Protein AF-G8JQJ2-F1 (afdb_monomer_lite)

Sequence (196 aa):
MNRAIDYLPYIDSVSDQYIQQVEQNIAEELEKTTVDGPHPNLNQLFPVANECKWQAEYNLYRETVAMNTDKDKRAAEDELLTKIKRQCVGIDMSRYDATSTDSKVLASMVSYLRHEDIVVSKLLPKTVQNQWLINKDYIENARATIEDLIHTQQQETDKLNRYRQQVQEWEALTFRYLKSQWQDKLNKNIEKSLQN

Radius of gyration: 35.73 Å; chains: 1; bounding box: 65×44×109 Å

Structure (mmCIF, N/CA/C/O backbone):
data_AF-G8JQJ2-F1
#
_entry.id   AF-G8JQJ2-F1
#
loop_
_atom_site.group_PDB
_atom_site.id
_atom_site.type_symbol
_atom_site.label_atom_id
_atom_site.label_alt_id
_atom_site.label_comp_id
_atom_site.label_asym_id
_atom_site.label_entity_id
_atom_site.label_seq_id
_atom_site.pdbx_PDB_ins_code
_atom_site.Cartn_x
_atom_site.Cartn_y
_atom_site.Cartn_z
_atom_site.occupancy
_atom_site.B_iso_or_equiv
_atom_site.auth_seq_id
_atom_site.auth_comp_id
_atom_site.auth_asym_id
_atom_site.auth_atom_id
_atom_site.pdbx_PDB_model_num
ATOM 1 N N . MET A 1 1 ? -1.473 14.877 31.037 1.00 35.34 1 MET A N 1
ATOM 2 C CA . MET A 1 1 ? -2.402 13.731 30.955 1.00 35.34 1 MET A CA 1
ATOM 3 C C . MET A 1 1 ? -3.060 13.791 29.590 1.00 35.34 1 MET A C 1
ATOM 5 O O . MET A 1 1 ? -3.917 14.644 29.394 1.00 35.34 1 MET A O 1
ATOM 9 N N . ASN A 1 2 ? -2.602 12.982 28.632 1.00 36.25 2 ASN A N 1
ATOM 10 C CA . ASN A 1 2 ? -3.277 12.858 27.340 1.00 36.25 2 ASN A CA 1
ATOM 11 C C . ASN A 1 2 ? -4.657 12.255 27.611 1.00 36.25 2 ASN A C 1
ATOM 13 O O . ASN A 1 2 ? -4.747 11.090 27.988 1.00 36.25 2 ASN A O 1
ATOM 17 N N . ARG A 1 3 ? -5.715 13.064 27.503 1.00 42.91 3 ARG A N 1
ATOM 18 C CA . ARG A 1 3 ? -7.084 12.550 27.436 1.00 42.91 3 ARG A CA 1
ATOM 19 C C . ARG A 1 3 ? -7.177 11.799 26.114 1.00 42.91 3 ARG A C 1
ATOM 21 O O . ARG A 1 3 ? -7.270 12.435 25.069 1.00 42.91 3 ARG A O 1
ATOM 28 N N . ALA A 1 4 ? -7.061 10.476 26.156 1.00 49.56 4 ALA A N 1
ATOM 29 C CA . ALA A 1 4 ? -7.480 9.656 25.034 1.00 49.56 4 ALA A CA 1
ATOM 30 C C . ALA A 1 4 ? -8.952 10.000 24.772 1.00 49.56 4 ALA A C 1
ATOM 32 O O . ALA A 1 4 ? -9.778 9.939 25.683 1.00 49.56 4 ALA A O 1
ATOM 33 N N . ILE A 1 5 ? -9.240 10.500 23.572 1.00 52.84 5 ILE A N 1
ATOM 34 C CA . ILE A 1 5 ? -10.608 10.653 23.088 1.00 52.84 5 ILE A CA 1
ATOM 35 C C . ILE A 1 5 ? -11.086 9.222 22.880 1.00 52.84 5 ILE A C 1
ATOM 37 O O . ILE A 1 5 ? -10.621 8.559 21.955 1.00 52.84 5 ILE A O 1
ATOM 41 N N . ASP A 1 6 ? -11.891 8.724 23.812 1.00 67.38 6 ASP A N 1
ATOM 42 C CA . ASP A 1 6 ? -12.174 7.299 23.908 1.00 67.38 6 ASP A CA 1
ATOM 43 C C . ASP A 1 6 ? -13.512 6.987 23.233 1.00 67.38 6 ASP A C 1
ATOM 45 O O . ASP A 1 6 ? -14.579 7.359 23.721 1.00 67.38 6 ASP A O 1
ATOM 49 N N . TYR A 1 7 ? -13.425 6.364 22.062 1.00 76.62 7 TYR A N 1
ATOM 50 C CA . TYR A 1 7 ? -14.524 5.696 21.376 1.00 76.62 7 TYR A CA 1
ATOM 51 C C . TYR A 1 7 ? -14.055 4.267 21.116 1.00 76.62 7 TYR A C 1
ATOM 53 O O . TYR A 1 7 ? -12.985 4.074 20.528 1.00 76.62 7 TYR A O 1
ATOM 61 N N . LEU A 1 8 ? -14.824 3.276 21.574 1.00 81.50 8 LEU A N 1
ATOM 62 C CA . LEU A 1 8 ? -14.439 1.866 21.556 1.00 81.50 8 LEU A CA 1
ATOM 63 C C . LEU A 1 8 ? -15.215 1.142 20.439 1.00 81.50 8 LEU A C 1
ATOM 65 O O . LEU A 1 8 ? -16.233 0.509 20.717 1.00 81.50 8 LEU A O 1
ATOM 69 N N . PRO A 1 9 ? -14.774 1.198 19.166 1.00 83.44 9 PRO A N 1
ATOM 70 C CA . PRO A 1 9 ? -15.546 0.717 18.015 1.00 83.44 9 PRO A CA 1
ATOM 71 C C . PRO A 1 9 ? -15.961 -0.759 18.066 1.00 83.44 9 PRO A C 1
ATOM 73 O O . PRO A 1 9 ? -16.942 -1.125 17.427 1.00 83.44 9 PRO A O 1
ATOM 76 N N . TYR A 1 10 ? -15.242 -1.621 18.794 1.00 83.00 10 TYR A N 1
ATOM 77 C CA . TYR A 1 10 ? -15.610 -3.038 18.916 1.00 83.00 10 TYR A CA 1
ATOM 78 C C . TYR A 1 10 ? -16.697 -3.293 19.976 1.00 83.00 10 TYR A C 1
ATOM 80 O O . TYR A 1 10 ? -17.241 -4.394 20.036 1.00 83.00 10 TYR A O 1
ATOM 88 N N . ILE A 1 11 ? -17.016 -2.302 20.813 1.00 81.88 11 ILE A N 1
ATOM 89 C CA . ILE A 1 11 ? -17.959 -2.421 21.938 1.00 81.88 11 ILE A CA 1
ATOM 90 C C . ILE A 1 11 ? -19.151 -1.496 21.744 1.00 81.88 11 ILE A C 1
ATOM 92 O O . ILE A 1 11 ? -20.295 -1.891 21.982 1.00 81.88 11 ILE A O 1
ATOM 96 N N . ASP A 1 12 ? -18.875 -0.262 21.337 1.00 81.88 12 ASP A N 1
ATOM 97 C CA . ASP A 1 12 ? -19.863 0.787 21.179 1.00 81.88 12 ASP A CA 1
ATOM 98 C C . ASP A 1 12 ? -20.639 0.551 19.882 1.00 81.88 12 ASP A C 1
ATOM 100 O O . ASP A 1 12 ? -20.270 1.013 18.802 1.00 81.88 12 ASP A O 1
ATOM 104 N N . SER A 1 13 ? -21.749 -0.180 19.985 1.00 78.38 13 SER A N 1
ATOM 105 C CA . SER A 1 13 ? -22.725 -0.269 18.903 1.00 78.38 13 SER A CA 1
ATOM 106 C C . SER A 1 13 ? -23.490 1.052 18.811 1.00 78.38 13 SER A C 1
ATOM 108 O O . SER A 1 13 ? -24.302 1.365 19.688 1.00 78.38 13 SER A O 1
ATOM 110 N N . VAL A 1 14 ? -23.237 1.828 17.761 1.00 77.81 14 VAL A N 1
ATOM 111 C CA . VAL A 1 14 ? -23.907 3.112 17.520 1.00 77.81 14 VAL A CA 1
ATOM 112 C C . VAL A 1 14 ? -25.050 2.905 16.525 1.00 77.81 14 VAL A C 1
ATOM 114 O O . VAL A 1 14 ? -24.886 2.222 15.521 1.00 77.81 14 VAL A O 1
ATOM 117 N N . SER A 1 15 ? -26.220 3.477 16.814 1.00 82.94 15 SER A N 1
ATOM 118 C CA . SER A 1 15 ? -27.332 3.555 15.855 1.00 82.94 15 SER A CA 1
ATOM 119 C C . SER A 1 15 ? -27.067 4.661 14.835 1.00 82.94 15 SER A C 1
ATOM 121 O O . SER A 1 15 ? -26.610 5.741 15.217 1.00 82.94 15 SER A O 1
ATOM 123 N N . ASP A 1 16 ? -27.438 4.442 13.572 1.00 82.38 16 ASP A N 1
ATOM 124 C CA . ASP A 1 16 ? -27.293 5.417 12.478 1.00 82.38 16 ASP A CA 1
ATOM 125 C C . ASP A 1 16 ? -27.903 6.790 12.810 1.00 82.38 16 ASP A C 1
ATOM 127 O O . ASP A 1 16 ? -27.415 7.826 12.364 1.00 82.38 16 ASP A O 1
ATOM 131 N N . GLN A 1 17 ? -28.934 6.823 13.659 1.00 86.19 17 GLN A N 1
ATOM 132 C CA . GLN A 1 17 ? -29.557 8.066 14.124 1.00 86.19 17 GLN A CA 1
ATOM 133 C C . GLN A 1 17 ? -28.592 8.954 14.922 1.00 86.19 17 GLN A C 1
ATOM 135 O O . GLN A 1 17 ? -28.611 10.174 14.772 1.00 86.19 17 GLN A O 1
ATOM 140 N N . TYR A 1 18 ? -27.739 8.360 15.761 1.00 85.56 18 TYR A N 1
ATOM 141 C CA . TYR A 1 18 ? -26.742 9.115 16.519 1.00 85.56 18 TYR A CA 1
ATOM 142 C C . TYR A 1 18 ? -25.608 9.601 15.620 1.00 85.56 18 TYR A C 1
ATOM 144 O O . TYR A 1 18 ? -25.103 10.698 15.839 1.00 85.56 18 TYR A O 1
ATOM 152 N N . ILE A 1 19 ? -25.248 8.831 14.588 1.00 87.06 19 ILE A N 1
ATOM 153 C CA . ILE A 1 19 ? -24.255 9.249 13.591 1.00 87.06 19 ILE A CA 1
ATOM 154 C C . ILE A 1 19 ? -24.743 10.518 12.887 1.00 87.06 19 ILE A C 1
ATOM 156 O O . ILE A 1 19 ? -24.035 11.520 12.887 1.00 87.06 19 ILE A O 1
ATOM 160 N N . GLN A 1 20 ? -25.988 10.520 12.404 1.00 89.81 20 GLN A N 1
ATOM 161 C CA . GLN A 1 20 ? -26.585 11.684 11.739 1.00 89.81 20 GLN A CA 1
ATOM 162 C C . GLN A 1 20 ? -26.644 12.922 12.647 1.00 89.81 20 GLN A C 1
ATOM 164 O O . GLN A 1 20 ? -26.344 14.029 12.207 1.00 89.81 20 GLN A O 1
ATOM 169 N N . GLN A 1 21 ? -26.988 12.750 13.928 1.00 91.06 21 GLN A N 1
ATOM 170 C CA . GLN A 1 21 ? -26.993 13.857 14.893 1.00 91.06 21 GLN A CA 1
ATOM 171 C C . GLN A 1 21 ? -25.587 14.411 15.151 1.00 91.06 21 GLN A C 1
ATOM 173 O O . GLN A 1 21 ? -25.410 15.624 15.255 1.00 91.06 21 GLN A O 1
ATOM 178 N N . VAL A 1 22 ? -24.581 13.540 15.257 1.00 90.06 22 VAL A N 1
ATOM 179 C CA . VAL A 1 22 ? -23.184 13.959 15.425 1.00 90.06 22 VAL A CA 1
ATOM 180 C C . VAL A 1 22 ? -22.693 14.697 14.181 1.00 90.06 22 VAL A C 1
ATOM 182 O O . VAL A 1 22 ? -22.090 15.756 14.321 1.00 90.06 22 VAL A O 1
ATOM 185 N N . GLU A 1 23 ? -22.987 14.196 12.982 1.00 91.81 23 GLU A N 1
ATOM 186 C CA . GLU A 1 23 ? -22.642 14.861 11.720 1.00 91.81 23 GLU A CA 1
ATOM 187 C C . GLU A 1 23 ? -23.284 16.246 11.607 1.00 91.81 23 GLU A C 1
ATOM 189 O O . GLU A 1 23 ? -22.608 17.203 11.229 1.00 91.81 23 GLU A O 1
ATOM 194 N N . GLN A 1 24 ? -24.554 16.380 11.997 1.00 92.75 24 GLN A N 1
ATOM 195 C CA . GLN A 1 24 ? -25.238 17.670 12.017 1.00 92.75 24 GLN A CA 1
ATOM 196 C C . GLN A 1 24 ? -24.570 18.650 12.993 1.00 92.75 24 GLN A C 1
ATOM 198 O O . GLN A 1 24 ? -24.280 19.784 12.620 1.00 92.75 24 GLN A O 1
ATOM 203 N N . ASN A 1 25 ? -24.240 18.202 14.207 1.00 92.31 25 ASN A N 1
ATOM 204 C CA . ASN A 1 25 ? -23.526 19.032 15.180 1.00 92.31 25 ASN A CA 1
ATOM 205 C C . ASN A 1 25 ? -22.129 19.440 14.675 1.00 92.31 25 ASN A C 1
ATOM 207 O O . ASN A 1 25 ? -21.700 20.570 14.898 1.00 92.31 25 ASN A O 1
ATOM 211 N N . ILE A 1 26 ? -21.416 18.542 13.982 1.00 90.88 26 ILE A N 1
ATOM 212 C CA . ILE A 1 26 ? -20.120 18.853 13.360 1.00 90.88 26 ILE A CA 1
ATOM 213 C C . ILE A 1 26 ? -20.294 19.925 12.282 1.00 90.88 26 ILE A C 1
ATOM 215 O O . ILE A 1 26 ? -19.504 20.864 12.242 1.00 90.88 26 ILE A O 1
ATOM 219 N N . ALA A 1 27 ? -21.315 19.812 11.430 1.00 89.00 27 ALA A N 1
ATOM 220 C CA . ALA A 1 27 ? -21.592 20.798 10.388 1.00 89.00 27 ALA A CA 1
ATOM 221 C C . ALA A 1 27 ? -21.891 22.185 10.980 1.00 89.00 27 ALA A C 1
ATOM 223 O O . ALA A 1 27 ? -21.297 23.172 10.554 1.00 89.00 27 ALA A O 1
ATOM 224 N N . GLU A 1 28 ? -22.729 22.251 12.017 1.00 92.38 28 GLU A N 1
ATOM 225 C CA . GLU A 1 28 ? -23.050 23.503 12.712 1.00 92.38 28 GLU A CA 1
ATOM 226 C C . GLU A 1 28 ? -21.818 24.147 13.371 1.00 92.38 28 GLU A C 1
ATOM 228 O O . GLU A 1 28 ? -21.680 25.370 13.375 1.00 92.38 28 GLU A O 1
ATOM 233 N N . GLU A 1 29 ? -20.903 23.352 13.932 1.00 89.06 29 GLU A N 1
ATOM 234 C CA . GLU A 1 29 ? -19.651 23.867 14.499 1.00 89.06 29 GLU A CA 1
ATOM 235 C C . GLU A 1 29 ? -18.654 24.294 13.415 1.00 89.06 29 GLU A C 1
ATOM 237 O O . GLU A 1 29 ? -17.988 25.321 13.561 1.00 89.06 29 GLU A O 1
ATOM 242 N N . LEU A 1 30 ? -18.574 23.571 12.297 1.00 85.00 30 LEU A N 1
ATOM 243 C CA . LEU A 1 30 ? -17.744 23.962 11.156 1.00 85.00 30 LEU A CA 1
ATOM 244 C C . LEU A 1 30 ? -18.205 25.292 10.551 1.00 85.00 30 LEU A C 1
ATOM 246 O O . LEU A 1 30 ? -17.360 26.118 10.223 1.00 85.00 30 LEU A O 1
ATOM 250 N N . GLU A 1 31 ? -19.512 25.549 10.472 1.00 84.50 31 GLU A N 1
ATOM 251 C CA . GLU A 1 31 ? -20.045 26.839 10.007 1.00 84.50 31 GLU A CA 1
ATOM 252 C C . GLU A 1 31 ? -19.666 28.009 10.927 1.00 84.50 31 GLU A C 1
ATOM 254 O O . GLU A 1 31 ? -19.436 29.126 10.460 1.00 84.50 31 GLU A O 1
ATOM 259 N N . LYS A 1 32 ? -19.558 27.763 12.237 1.00 84.12 32 LYS A N 1
ATOM 260 C CA . LYS A 1 32 ? -19.110 28.765 13.220 1.00 84.12 32 LYS A CA 1
ATOM 261 C C . LYS A 1 32 ? -17.598 28.968 13.198 1.00 84.12 32 LYS A C 1
ATOM 263 O O . LYS A 1 32 ? -17.112 30.011 13.638 1.00 84.12 32 LYS A O 1
ATOM 268 N N . THR A 1 33 ? -16.849 27.979 12.717 1.00 77.50 33 THR A N 1
ATOM 269 C CA . THR A 1 33 ? -15.390 28.002 12.737 1.00 77.50 33 THR A CA 1
ATOM 270 C C . THR A 1 33 ? -14.852 28.503 11.400 1.00 77.50 33 THR A C 1
ATOM 272 O O . THR A 1 33 ? -14.733 27.760 10.433 1.00 77.50 33 THR A O 1
ATOM 275 N N . THR A 1 34 ? -14.433 29.765 11.340 1.00 67.44 34 THR A N 1
ATOM 276 C CA . THR A 1 34 ? -13.657 30.281 10.203 1.00 67.44 34 THR A CA 1
ATOM 277 C C . THR A 1 34 ? -12.209 29.797 10.300 1.00 67.44 34 THR A C 1
ATOM 279 O O . THR A 1 34 ? -11.335 30.524 10.775 1.00 67.44 34 THR A O 1
ATOM 282 N N . VAL A 1 35 ? -11.947 28.547 9.910 1.00 66.44 35 VAL A N 1
ATOM 283 C CA . VAL A 1 35 ? -10.571 28.067 9.713 1.00 66.44 35 VAL A CA 1
ATOM 284 C C . VAL A 1 35 ? -10.118 28.500 8.325 1.00 66.44 35 VAL A C 1
ATOM 286 O O . VAL A 1 35 ? -10.580 27.973 7.314 1.00 66.44 35 VAL A O 1
ATOM 289 N N . ASP A 1 36 ? -9.223 29.481 8.285 1.00 62.88 36 ASP A N 1
ATOM 290 C CA . ASP A 1 36 ? -8.667 30.001 7.041 1.00 62.88 36 ASP A CA 1
ATOM 291 C C . ASP A 1 36 ? -7.484 29.121 6.602 1.00 62.88 36 ASP A C 1
ATOM 293 O O . ASP A 1 36 ? -6.344 29.287 7.040 1.00 62.88 36 ASP A O 1
ATOM 297 N N . GLY A 1 37 ? -7.783 28.116 5.777 1.00 65.81 37 GLY A N 1
ATOM 298 C CA . GLY A 1 37 ? -6.793 27.266 5.115 1.00 65.81 37 GLY A CA 1
ATOM 299 C C . GLY A 1 37 ? -6.547 25.884 5.745 1.00 65.81 37 GLY A C 1
ATOM 300 O O . GLY A 1 37 ? -7.049 25.556 6.822 1.00 65.81 37 GLY A O 1
ATOM 301 N N . PRO A 1 38 ? -5.793 25.017 5.041 1.00 67.25 38 PRO A N 1
ATOM 302 C CA . PRO A 1 38 ? -5.512 23.657 5.485 1.00 67.25 38 PRO A CA 1
ATOM 303 C C . PRO A 1 38 ? -4.642 23.630 6.749 1.00 67.25 38 PRO A C 1
ATOM 305 O O . PRO A 1 38 ? -3.815 24.510 6.989 1.00 67.25 38 PRO A O 1
ATOM 308 N N . HIS A 1 39 ? -4.804 22.568 7.543 1.00 67.62 39 HIS A N 1
ATOM 309 C CA . HIS A 1 39 ? -4.082 22.366 8.799 1.00 67.62 39 HIS A CA 1
ATOM 310 C C . HIS A 1 39 ? -2.552 22.496 8.607 1.00 67.62 39 HIS A C 1
ATOM 312 O O . HIS A 1 39 ? -2.005 21.888 7.684 1.00 67.62 39 HIS A O 1
ATOM 318 N N . PRO A 1 40 ? -1.816 23.194 9.494 1.00 72.19 40 PRO A N 1
ATOM 319 C CA . PRO A 1 40 ? -0.393 23.509 9.302 1.00 72.19 40 PRO A CA 1
ATOM 320 C C . PRO A 1 40 ? 0.512 22.281 9.106 1.00 72.19 40 PRO A C 1
ATOM 322 O O . PRO A 1 40 ? 1.494 22.352 8.371 1.00 72.19 40 PRO A O 1
ATOM 325 N N . ASN A 1 41 ? 0.166 21.126 9.684 1.00 70.75 41 ASN A N 1
ATOM 326 C CA . ASN A 1 41 ? 0.913 19.878 9.463 1.00 70.75 41 ASN A CA 1
ATOM 327 C C . ASN A 1 41 ? 0.809 19.343 8.022 1.00 70.75 41 ASN A C 1
ATOM 329 O O . ASN A 1 41 ? 1.724 18.665 7.565 1.00 70.75 41 ASN A O 1
ATOM 333 N N . LEU A 1 42 ? -0.259 19.660 7.280 1.00 67.06 42 LEU A N 1
ATOM 334 C CA . LEU A 1 42 ? -0.351 19.311 5.858 1.00 67.06 42 LEU A CA 1
ATOM 335 C C . LEU A 1 42 ? 0.649 20.125 5.032 1.00 67.06 42 LEU A C 1
ATOM 337 O O . LEU A 1 42 ? 1.285 19.572 4.140 1.00 67.06 42 LEU A O 1
ATOM 341 N N . ASN A 1 43 ? 0.881 21.388 5.399 1.00 64.25 43 ASN A N 1
ATOM 342 C CA . ASN A 1 43 ? 1.913 22.220 4.774 1.00 64.25 43 ASN A CA 1
ATOM 343 C C . ASN A 1 43 ? 3.334 21.701 5.068 1.00 64.25 43 ASN A C 1
ATOM 345 O O . ASN A 1 43 ? 4.244 21.931 4.280 1.00 64.25 43 ASN A O 1
ATOM 349 N N . GLN A 1 44 ? 3.532 20.979 6.178 1.00 69.31 44 GLN A N 1
ATOM 350 C CA . GLN A 1 44 ? 4.815 20.347 6.521 1.00 69.31 44 GLN A CA 1
ATOM 351 C C . GLN A 1 44 ? 5.035 18.997 5.831 1.00 69.31 44 GLN A C 1
ATOM 353 O O . GLN A 1 44 ? 6.173 18.655 5.521 1.00 69.31 44 GLN A O 1
ATOM 358 N N . LEU A 1 45 ? 3.968 18.224 5.602 1.00 69.19 45 LEU A N 1
ATOM 359 C CA . LEU A 1 45 ? 4.031 16.945 4.885 1.00 69.19 45 LEU A CA 1
ATOM 360 C C . LEU A 1 45 ? 4.109 17.141 3.366 1.00 69.19 45 LEU A C 1
ATOM 362 O O . LEU A 1 45 ? 4.749 16.353 2.674 1.00 69.19 45 LEU A O 1
ATOM 366 N N . PHE A 1 46 ? 3.505 18.218 2.861 1.00 63.75 46 PHE A N 1
ATOM 367 C CA . PHE A 1 46 ? 3.512 18.592 1.449 1.00 63.75 46 PHE A CA 1
ATOM 368 C C . PHE A 1 46 ? 4.049 20.017 1.240 1.00 63.75 46 PHE A C 1
ATOM 370 O O . PHE A 1 46 ? 3.356 20.853 0.659 1.00 63.75 46 PHE A O 1
ATOM 377 N N . PRO A 1 47 ? 5.300 20.318 1.641 1.00 60.06 47 PRO A N 1
ATOM 378 C CA . PRO A 1 47 ? 5.876 21.652 1.458 1.00 60.06 47 PRO A CA 1
ATOM 379 C C . PRO A 1 47 ? 5.991 22.033 -0.029 1.00 60.06 47 PRO A C 1
ATOM 381 O O . PRO A 1 47 ? 6.041 23.208 -0.371 1.00 60.06 47 PRO A O 1
ATOM 384 N N . VAL A 1 48 ? 5.972 21.035 -0.922 1.00 54.78 48 VAL A N 1
ATOM 385 C CA . VAL A 1 48 ? 6.144 21.166 -2.378 1.00 54.78 48 VAL A CA 1
ATOM 386 C C . VAL A 1 48 ? 4.819 21.372 -3.128 1.00 54.78 48 VAL A C 1
ATOM 388 O O . VAL A 1 48 ? 4.845 21.683 -4.313 1.00 54.78 48 VAL A O 1
ATOM 391 N N . ALA A 1 49 ? 3.648 21.259 -2.484 1.00 53.38 49 ALA A N 1
ATOM 392 C CA . ALA A 1 49 ? 2.375 21.505 -3.182 1.00 53.38 49 ALA A CA 1
ATOM 393 C C . ALA A 1 49 ? 2.244 22.955 -3.696 1.00 53.38 49 ALA A C 1
ATOM 395 O O . ALA A 1 49 ? 1.481 23.212 -4.624 1.00 53.38 49 ALA A O 1
ATOM 396 N N . ASN A 1 50 ? 3.027 23.883 -3.133 1.00 53.50 50 ASN A N 1
ATOM 397 C CA . ASN A 1 50 ? 3.063 25.284 -3.551 1.00 53.50 50 ASN A CA 1
ATOM 398 C C . ASN A 1 50 ? 4.182 25.607 -4.558 1.00 53.50 50 ASN A C 1
ATOM 400 O O . ASN A 1 50 ? 4.143 26.675 -5.163 1.00 53.50 50 ASN A O 1
ATOM 404 N N . GLU A 1 51 ? 5.143 24.702 -4.760 1.00 61.06 51 GLU A N 1
ATOM 405 C CA . GLU A 1 51 ? 6.265 24.875 -5.690 1.00 61.06 51 GLU A CA 1
ATOM 406 C C . GLU A 1 51 ? 6.510 23.569 -6.456 1.00 61.06 51 GLU A C 1
ATOM 408 O O . GLU A 1 51 ? 7.531 22.890 -6.313 1.00 61.06 51 GLU A O 1
ATOM 413 N N . CYS A 1 52 ? 5.557 23.180 -7.301 1.00 60.88 52 CYS A N 1
ATOM 414 C CA . CYS A 1 52 ? 5.845 22.198 -8.332 1.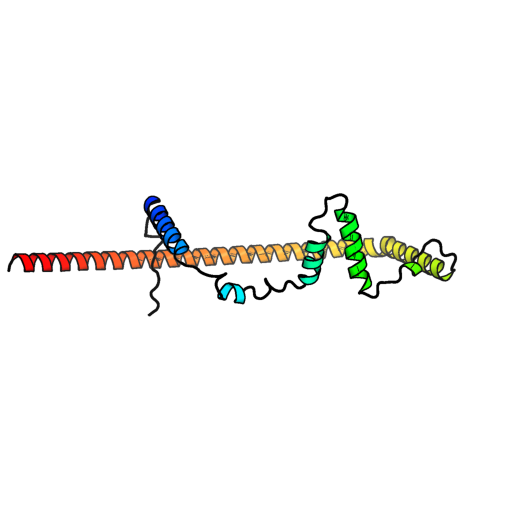00 60.88 52 CYS A CA 1
ATOM 415 C C . CYS A 1 52 ? 7.062 22.690 -9.135 1.00 60.88 52 CYS A C 1
ATOM 417 O O . CYS A 1 52 ? 7.085 23.818 -9.620 1.00 60.88 52 CYS A O 1
ATOM 419 N N . LYS A 1 53 ? 8.059 21.820 -9.345 1.00 64.19 53 LYS A N 1
ATOM 420 C CA . LYS A 1 53 ? 9.248 22.100 -10.179 1.00 64.19 53 LYS A CA 1
ATOM 421 C C . LYS A 1 53 ? 8.905 22.688 -11.560 1.00 64.19 53 LYS A C 1
ATOM 423 O O . LYS A 1 53 ? 9.735 23.359 -12.152 1.00 64.19 53 LYS A O 1
ATOM 428 N N . TRP A 1 54 ? 7.691 22.421 -12.041 1.00 65.62 54 TRP A N 1
ATOM 429 C CA . TRP A 1 54 ? 7.154 22.851 -13.331 1.00 65.62 54 TRP A CA 1
ATOM 430 C C . TRP A 1 54 ? 6.056 23.915 -13.218 1.00 65.62 54 TRP A C 1
ATOM 432 O O . TRP A 1 54 ? 5.259 24.080 -14.136 1.00 65.62 54 TRP A O 1
ATOM 442 N N . GLN A 1 55 ? 5.913 24.575 -12.067 1.00 72.56 55 GLN A N 1
ATOM 443 C CA . GLN A 1 55 ? 4.785 25.471 -11.811 1.00 72.56 55 GLN A CA 1
ATOM 444 C C . GLN A 1 55 ? 4.839 26.718 -12.693 1.00 72.56 55 GLN A C 1
ATOM 446 O O . GLN A 1 55 ? 3.799 27.183 -13.148 1.00 72.56 55 GLN A O 1
ATOM 451 N N . ALA A 1 56 ? 6.037 27.214 -13.007 1.00 73.12 56 ALA A N 1
ATOM 452 C CA . ALA A 1 56 ? 6.218 28.324 -13.936 1.00 73.12 56 ALA A CA 1
ATOM 453 C C . ALA A 1 56 ? 5.789 27.942 -15.365 1.00 73.12 56 ALA A C 1
ATOM 455 O O . ALA A 1 56 ? 5.034 28.671 -16.007 1.00 73.12 56 ALA A O 1
ATOM 456 N N . GLU A 1 57 ? 6.206 26.769 -15.842 1.00 76.00 57 GLU A N 1
ATOM 457 C CA . GLU A 1 57 ? 5.866 26.239 -17.163 1.00 76.00 57 GLU A CA 1
ATOM 458 C C . GLU A 1 57 ? 4.380 25.873 -17.261 1.00 76.00 57 GLU A C 1
ATOM 460 O O . GLU A 1 57 ? 3.738 26.127 -18.281 1.00 76.00 57 GLU A O 1
ATOM 465 N N . TYR A 1 58 ? 3.811 25.326 -16.185 1.00 75.50 58 TYR A N 1
ATOM 466 C CA . TYR A 1 58 ? 2.390 25.014 -16.086 1.00 75.50 58 TYR A CA 1
ATOM 467 C C . TYR A 1 58 ? 1.526 26.276 -16.063 1.00 75.50 58 TYR A C 1
ATOM 469 O O . TYR A 1 58 ? 0.497 26.316 -16.733 1.00 75.50 58 TYR A O 1
ATOM 477 N N . ASN A 1 59 ? 1.942 27.325 -15.349 1.00 78.75 59 ASN A N 1
ATOM 478 C CA . ASN A 1 59 ? 1.237 28.607 -15.351 1.00 78.75 59 ASN A CA 1
ATOM 479 C C . ASN A 1 59 ? 1.257 29.239 -16.747 1.00 78.75 59 ASN A C 1
ATOM 481 O O . ASN A 1 59 ? 0.210 29.653 -17.240 1.00 78.75 59 ASN A O 1
ATOM 485 N N . LEU A 1 60 ? 2.404 29.201 -17.433 1.00 77.62 60 LEU A N 1
ATOM 486 C CA . LEU A 1 60 ? 2.517 29.677 -18.811 1.00 77.62 60 LEU A CA 1
ATOM 487 C C . LEU A 1 60 ? 1.597 28.892 -19.760 1.00 77.62 60 LEU A C 1
ATOM 489 O O . LEU A 1 60 ? 0.891 29.491 -20.570 1.00 77.62 60 LEU A O 1
ATOM 493 N N . TYR A 1 61 ? 1.553 27.561 -19.639 1.00 79.25 61 TYR A N 1
ATOM 494 C CA . TYR A 1 61 ? 0.624 26.711 -20.392 1.00 79.25 61 TYR A CA 1
ATOM 495 C C . TYR A 1 61 ? -0.840 27.050 -20.084 1.00 79.25 61 TYR A C 1
ATOM 497 O O . TYR A 1 61 ? -1.664 27.196 -20.988 1.00 79.25 61 TYR A O 1
ATOM 505 N N . ARG A 1 62 ? -1.175 27.214 -18.802 1.00 78.31 62 ARG A N 1
ATOM 506 C CA . ARG A 1 62 ? -2.530 27.534 -18.350 1.00 78.31 62 ARG A CA 1
ATOM 507 C C . ARG A 1 62 ? -3.022 28.861 -18.923 1.00 78.31 62 ARG A C 1
ATOM 509 O O . ARG A 1 62 ? -4.166 28.940 -19.357 1.00 78.31 62 ARG A O 1
ATOM 516 N N . GLU A 1 63 ? -2.174 29.882 -18.926 1.00 79.62 63 GLU A N 1
ATOM 517 C CA . GLU A 1 63 ? -2.525 31.224 -19.397 1.00 79.62 63 GLU A CA 1
ATOM 518 C C . GLU A 1 63 ? -2.648 31.305 -20.921 1.00 79.62 63 GLU A C 1
ATOM 520 O O . GLU A 1 63 ? -3.504 32.024 -21.431 1.00 79.62 63 GLU A O 1
ATOM 525 N N . THR A 1 64 ? -1.812 30.568 -21.656 1.00 76.19 64 THR A N 1
ATOM 526 C CA . THR A 1 64 ? -1.685 30.736 -23.115 1.00 76.19 64 THR A CA 1
ATOM 527 C C . THR A 1 64 ? -2.402 29.668 -23.937 1.00 76.19 64 THR A C 1
ATOM 529 O O . THR A 1 64 ? -2.806 29.935 -25.068 1.00 76.19 64 THR A O 1
ATOM 532 N N . VAL A 1 65 ? -2.574 28.463 -23.388 1.00 77.00 65 VAL A N 1
ATOM 533 C CA . VAL A 1 65 ? -3.064 27.293 -24.128 1.00 77.00 65 VAL A CA 1
ATOM 534 C C . VAL A 1 65 ? -4.368 26.748 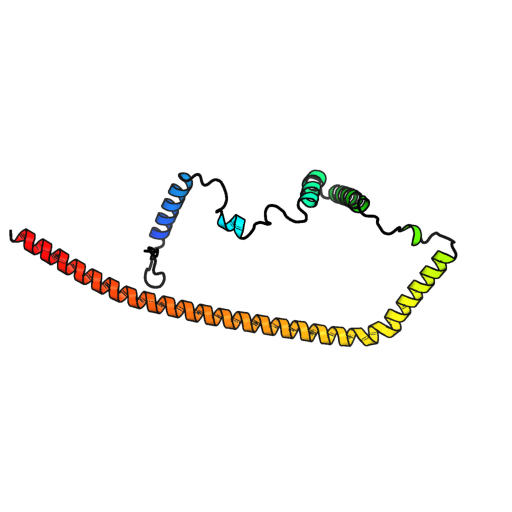-23.557 1.00 77.00 65 VAL A C 1
ATOM 536 O O . VAL A 1 65 ? -5.247 26.357 -24.325 1.00 77.00 65 VAL A O 1
ATOM 539 N N . ALA A 1 66 ? -4.522 26.689 -22.230 1.00 78.00 66 ALA A N 1
ATOM 540 C CA . ALA A 1 66 ? -5.601 25.909 -21.612 1.00 78.00 66 ALA A CA 1
ATOM 541 C C . ALA A 1 66 ? -7.023 26.400 -21.941 1.00 78.00 66 ALA A C 1
ATOM 543 O O . ALA A 1 66 ? -7.966 25.622 -21.814 1.00 78.00 66 ALA A O 1
ATOM 544 N N . MET A 1 67 ? -7.172 27.652 -22.384 1.00 75.44 67 MET A N 1
ATOM 545 C CA . MET A 1 67 ? -8.457 28.247 -22.772 1.00 75.44 67 MET A CA 1
ATOM 546 C C . MET A 1 67 ? -8.774 28.111 -24.272 1.00 75.44 67 MET A C 1
ATOM 548 O O . MET A 1 67 ? -9.858 28.504 -24.701 1.00 75.44 67 MET A O 1
ATOM 552 N N . ASN A 1 68 ? -7.862 27.555 -25.077 1.00 77.06 68 ASN A N 1
ATOM 553 C CA . ASN A 1 68 ? -8.057 27.414 -26.521 1.00 77.06 68 ASN A CA 1
ATOM 554 C C . ASN A 1 68 ? -8.871 26.158 -26.864 1.00 77.06 68 ASN A C 1
ATOM 556 O O . ASN A 1 68 ? -8.777 25.125 -26.200 1.00 77.06 68 ASN A O 1
ATOM 560 N N . THR A 1 69 ? -9.655 26.235 -27.943 1.00 74.00 69 THR A N 1
ATOM 561 C CA . THR A 1 69 ? -10.408 25.082 -28.466 1.00 74.00 69 THR A CA 1
ATOM 562 C C . THR A 1 69 ? -9.467 24.053 -29.102 1.00 74.00 69 THR A C 1
ATOM 564 O O . THR A 1 69 ? -8.403 24.417 -29.594 1.00 74.00 69 THR A O 1
ATOM 567 N N . ASP A 1 70 ? -9.842 22.768 -29.133 1.00 69.06 70 ASP A N 1
ATOM 568 C CA . ASP A 1 70 ? -8.949 21.648 -29.508 1.00 69.06 70 ASP A CA 1
ATOM 569 C C . ASP A 1 70 ? -8.188 21.812 -30.840 1.00 69.06 70 ASP A C 1
ATOM 571 O O . ASP A 1 70 ? -7.083 21.284 -30.987 1.00 69.06 70 ASP A O 1
ATOM 575 N N . LYS A 1 71 ? -8.749 22.543 -31.814 1.00 67.06 71 LYS A N 1
ATOM 576 C CA . LYS A 1 71 ? -8.088 22.802 -33.106 1.00 67.06 71 LYS A CA 1
ATOM 577 C C . LYS A 1 71 ? -6.964 23.837 -33.001 1.00 67.06 71 LYS A C 1
ATOM 579 O O . LYS A 1 71 ? -5.911 23.634 -33.597 1.00 67.06 71 LYS A O 1
ATOM 584 N N . ASP A 1 72 ? -7.164 24.886 -32.209 1.00 71.12 72 ASP A N 1
ATOM 585 C CA . ASP A 1 72 ? -6.193 25.972 -32.011 1.00 71.12 72 ASP A CA 1
ATOM 586 C C . ASP A 1 72 ? -5.218 25.665 -30.867 1.00 71.12 72 ASP A C 1
ATOM 588 O O . ASP A 1 72 ? -4.111 26.199 -30.802 1.00 71.12 72 ASP A O 1
ATOM 592 N N . LYS A 1 73 ? -5.608 24.743 -29.980 1.00 76.38 73 LYS A N 1
ATOM 593 C CA . LYS A 1 73 ? -4.821 24.313 -28.830 1.00 76.38 73 LYS A CA 1
ATOM 594 C C . LYS A 1 73 ? -3.494 23.688 -29.246 1.00 76.38 73 LYS A C 1
ATOM 596 O O . LYS A 1 73 ? -2.466 24.082 -28.714 1.00 76.38 73 LYS A O 1
ATOM 601 N N . ARG A 1 74 ? -3.486 22.793 -30.242 1.00 73.19 74 ARG A N 1
ATOM 602 C CA . ARG A 1 74 ? -2.240 22.166 -30.731 1.00 73.19 74 ARG A CA 1
ATOM 603 C C . ARG A 1 74 ? -1.257 23.183 -31.308 1.00 73.19 74 ARG A C 1
ATOM 605 O O . ARG A 1 74 ? -0.068 23.102 -31.030 1.00 73.19 74 ARG A O 1
ATOM 612 N N . ALA A 1 75 ? -1.752 24.165 -32.062 1.00 77.31 75 ALA A N 1
ATOM 613 C CA . ALA A 1 75 ? -0.908 25.221 -32.616 1.00 77.31 75 ALA A CA 1
ATOM 614 C C . ALA A 1 75 ? -0.3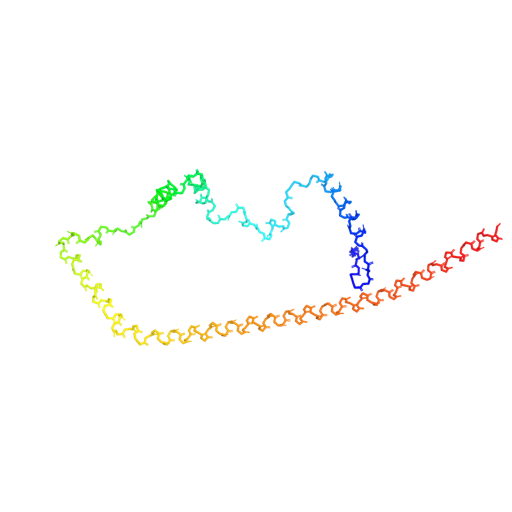10 26.109 -31.509 1.00 77.31 75 ALA A C 1
ATOM 616 O O . ALA A 1 75 ? 0.876 26.435 -31.551 1.00 77.31 75 ALA A O 1
ATOM 617 N N . ALA A 1 76 ? -1.106 26.445 -30.489 1.00 77.62 76 ALA A N 1
ATOM 618 C CA . ALA A 1 76 ? -0.648 27.205 -29.328 1.00 77.62 76 ALA A CA 1
ATOM 619 C C . ALA A 1 76 ? 0.352 26.413 -28.456 1.00 77.62 76 ALA A C 1
ATOM 621 O O . ALA A 1 76 ? 1.318 26.989 -27.954 1.00 77.62 76 ALA A O 1
ATOM 622 N N . GLU A 1 77 ? 0.159 25.097 -28.309 1.00 79.25 77 GLU A N 1
ATOM 623 C CA . GLU A 1 77 ? 1.106 24.192 -27.639 1.00 79.25 77 GLU A CA 1
ATOM 624 C C . GLU A 1 77 ? 2.444 24.152 -28.366 1.00 79.25 77 GLU A C 1
ATOM 626 O O . GLU A 1 77 ? 3.489 24.325 -27.737 1.00 79.25 77 GLU A O 1
ATOM 631 N N . ASP A 1 78 ? 2.423 23.988 -29.687 1.00 78.56 78 ASP A N 1
ATOM 632 C CA . ASP A 1 78 ? 3.637 23.972 -30.498 1.00 78.56 78 ASP A CA 1
ATOM 633 C C . ASP A 1 78 ? 4.379 25.314 -30.420 1.00 78.56 78 ASP A C 1
ATOM 635 O O . ASP A 1 78 ? 5.603 25.338 -30.255 1.00 78.56 78 ASP A O 1
ATOM 639 N N . GLU A 1 79 ? 3.664 26.442 -30.446 1.00 80.06 79 GLU A N 1
ATOM 640 C CA . GLU A 1 79 ? 4.271 27.766 -30.293 1.00 80.06 79 GLU A CA 1
ATOM 641 C C . GLU A 1 79 ? 4.923 27.939 -28.910 1.00 80.06 79 GLU A C 1
ATOM 64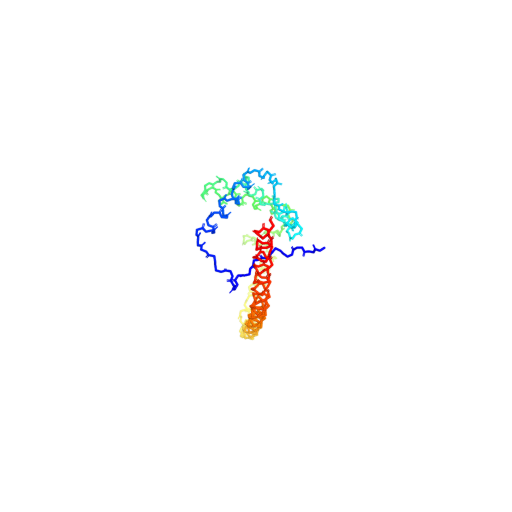3 O O . GLU A 1 79 ? 6.075 28.378 -28.814 1.00 80.06 79 GLU A O 1
ATOM 648 N N . LEU A 1 80 ? 4.241 27.537 -27.835 1.00 80.06 80 LEU A N 1
ATOM 649 C CA . LEU A 1 80 ? 4.781 27.575 -26.474 1.00 80.06 80 LEU A CA 1
ATOM 650 C C . LEU A 1 80 ? 6.004 26.660 -26.324 1.00 80.06 80 LEU A C 1
ATOM 652 O O . LEU A 1 80 ? 7.038 27.085 -25.803 1.00 80.06 80 LEU A O 1
ATOM 656 N N . LEU A 1 81 ? 5.940 25.441 -26.861 1.00 76.00 81 LEU A N 1
ATOM 657 C CA . LEU A 1 81 ? 7.064 24.508 -26.878 1.00 76.00 81 LEU A CA 1
ATOM 658 C C . LEU A 1 81 ? 8.248 25.068 -27.664 1.00 76.00 81 LEU A C 1
ATOM 660 O O . LEU A 1 81 ? 9.388 24.888 -27.239 1.00 76.00 81 LEU A O 1
ATOM 664 N N . THR A 1 82 ? 8.025 25.772 -28.777 1.00 74.25 82 THR A N 1
ATOM 665 C CA . THR A 1 82 ? 9.127 26.423 -29.502 1.00 74.25 82 THR A CA 1
ATOM 666 C C . THR A 1 82 ? 9.753 27.566 -28.705 1.00 74.25 82 THR A C 1
ATOM 668 O O . THR A 1 82 ? 10.978 27.694 -28.712 1.00 74.25 82 THR A O 1
ATOM 671 N N . LYS A 1 83 ? 8.964 28.362 -27.969 1.00 73.19 83 LYS A N 1
ATOM 672 C CA . LYS A 1 83 ? 9.478 29.432 -27.094 1.00 73.19 83 LYS A CA 1
ATOM 673 C C . LYS A 1 83 ? 10.319 28.871 -25.947 1.00 73.19 83 LYS A C 1
ATOM 675 O O . LYS A 1 83 ? 11.417 29.371 -25.718 1.00 73.19 83 LYS A O 1
ATOM 680 N N . ILE A 1 84 ? 9.855 27.800 -25.301 1.00 71.06 84 ILE A N 1
ATOM 681 C CA . ILE A 1 84 ? 10.598 27.109 -24.235 1.00 71.06 84 ILE A CA 1
ATOM 682 C C . ILE A 1 84 ? 11.874 26.466 -24.802 1.00 71.06 84 ILE A C 1
ATOM 684 O O . ILE A 1 84 ? 12.962 26.662 -24.268 1.00 71.06 84 ILE A O 1
ATOM 688 N N . LYS A 1 85 ? 11.786 25.768 -25.943 1.00 66.56 85 LYS A N 1
ATOM 689 C CA . LYS A 1 85 ? 12.947 25.129 -26.590 1.00 66.56 85 LYS A CA 1
ATOM 690 C C . LYS A 1 85 ? 14.018 26.129 -27.032 1.00 66.56 85 LYS A C 1
ATOM 692 O O . LYS A 1 85 ? 15.191 25.784 -26.982 1.00 66.56 85 LYS A O 1
ATOM 697 N N . ARG A 1 86 ? 13.647 27.354 -27.433 1.00 63.91 86 ARG A N 1
ATOM 698 C CA . ARG A 1 86 ? 14.592 28.422 -27.827 1.00 63.91 86 ARG A CA 1
ATOM 699 C C . ARG A 1 86 ? 15.458 28.941 -26.673 1.00 63.91 86 ARG A C 1
ATOM 701 O O . ARG A 1 86 ? 16.492 29.542 -26.944 1.00 63.91 86 ARG A O 1
ATOM 708 N N . GLN A 1 87 ? 15.063 28.725 -25.416 1.00 64.62 87 GLN A N 1
ATOM 709 C CA . GLN A 1 87 ? 15.884 29.078 -24.250 1.00 64.62 87 GLN A CA 1
ATOM 710 C C . GLN A 1 87 ? 17.021 28.078 -24.002 1.00 64.62 87 GLN A C 1
ATOM 712 O O . GLN A 1 87 ? 18.001 28.410 -23.337 1.00 64.62 87 GLN A O 1
ATOM 717 N N . CYS A 1 88 ? 16.935 26.873 -24.566 1.00 58.38 88 CYS A N 1
ATOM 718 C CA . CYS A 1 88 ? 18.025 25.909 -24.560 1.00 58.38 88 CYS A CA 1
ATOM 719 C C . CYS A 1 88 ? 18.792 25.989 -25.886 1.00 58.38 88 CYS A C 1
ATOM 721 O O . CYS A 1 88 ? 18.194 26.116 -26.954 1.00 58.38 88 CYS A O 1
ATOM 723 N N . VAL A 1 89 ? 20.123 25.868 -25.843 1.00 58.50 89 VAL A N 1
ATOM 724 C CA . VAL A 1 89 ? 20.932 25.685 -27.059 1.00 58.50 89 VAL A CA 1
ATOM 725 C C . VAL A 1 89 ? 20.611 24.295 -27.613 1.00 58.50 89 VAL A C 1
ATOM 727 O O . VAL A 1 89 ? 21.190 23.293 -27.198 1.00 58.50 89 VAL A O 1
ATOM 730 N N . GLY A 1 90 ? 19.594 24.220 -28.468 1.00 61.19 90 GLY A N 1
ATOM 731 C CA . GLY A 1 90 ? 19.162 22.983 -29.106 1.00 61.19 90 GLY A CA 1
ATOM 732 C C . GLY A 1 90 ? 20.222 22.428 -30.055 1.00 61.19 90 GLY A C 1
ATOM 733 O O . GLY A 1 90 ? 21.117 23.139 -30.514 1.00 61.19 90 GLY A O 1
ATOM 734 N N . ILE A 1 91 ? 20.109 21.138 -30.365 1.00 60.25 91 ILE A N 1
ATOM 735 C CA . ILE A 1 91 ? 20.935 20.491 -31.386 1.00 60.25 91 ILE A CA 1
ATOM 736 C C . ILE A 1 91 ? 20.590 21.115 -32.742 1.00 60.25 91 ILE A C 1
ATOM 738 O O . ILE A 1 91 ? 19.422 21.177 -33.124 1.00 60.25 91 ILE A O 1
ATOM 742 N N . ASP A 1 92 ? 21.608 21.581 -33.461 1.00 61.09 92 ASP A N 1
ATOM 743 C CA . ASP A 1 92 ? 21.458 22.161 -34.792 1.00 61.09 92 ASP A CA 1
ATOM 744 C C . ASP A 1 92 ? 21.023 21.088 -35.803 1.00 61.09 92 ASP A C 1
ATOM 746 O O . ASP A 1 92 ? 21.821 20.255 -36.244 1.00 61.09 92 ASP A O 1
ATOM 750 N N . MET A 1 93 ? 19.733 21.105 -36.147 1.00 61.06 93 MET A N 1
ATOM 751 C CA . MET A 1 93 ? 19.124 20.137 -37.060 1.00 61.06 93 MET A CA 1
ATOM 752 C C . MET A 1 93 ? 19.514 20.365 -38.525 1.00 61.06 93 MET A C 1
ATOM 754 O O . MET A 1 93 ? 19.327 19.458 -39.332 1.00 61.06 93 MET A O 1
ATOM 758 N N . SER A 1 94 ? 20.119 21.512 -38.869 1.00 64.81 94 SER A N 1
ATOM 759 C CA . SER A 1 94 ? 20.624 21.769 -40.229 1.00 64.81 94 SER A CA 1
ATOM 760 C C . SER A 1 94 ? 21.726 20.784 -40.644 1.00 64.81 94 SER A C 1
ATOM 762 O O . SER A 1 94 ? 21.927 20.522 -41.827 1.00 64.81 94 SER A O 1
ATOM 764 N N . ARG A 1 95 ? 22.394 20.154 -39.667 1.00 58.81 95 ARG A N 1
ATOM 765 C CA . ARG A 1 95 ? 23.384 19.088 -39.889 1.00 58.81 95 ARG A CA 1
ATOM 766 C C . ARG A 1 95 ? 22.784 17.776 -40.393 1.00 58.81 95 ARG A C 1
ATOM 768 O O . ARG A 1 95 ? 23.523 16.945 -40.913 1.00 58.81 95 ARG A O 1
ATOM 775 N N . TYR A 1 96 ? 21.479 17.587 -40.221 1.00 60.19 96 TYR A N 1
ATOM 776 C CA . TYR A 1 96 ? 20.747 16.398 -40.657 1.00 60.19 96 TYR A CA 1
ATOM 777 C C . TYR A 1 96 ? 19.855 16.684 -41.872 1.00 60.19 96 TYR A C 1
ATOM 779 O O . TYR A 1 96 ? 19.020 15.852 -42.222 1.00 60.19 96 TYR A O 1
ATOM 787 N N . ASP A 1 97 ? 20.012 17.850 -42.506 1.00 66.19 97 ASP A N 1
ATOM 788 C CA . ASP A 1 97 ? 19.199 18.240 -43.650 1.00 66.19 97 ASP A CA 1
ATOM 789 C C . ASP A 1 97 ? 19.515 17.357 -44.870 1.00 66.19 97 ASP A C 1
ATOM 791 O O . ASP A 1 97 ? 20.648 17.303 -45.361 1.00 66.19 97 ASP A O 1
ATOM 795 N N . ALA A 1 98 ? 18.507 16.623 -45.344 1.00 60.72 98 ALA A N 1
ATOM 796 C CA . ALA A 1 98 ? 18.663 15.569 -46.346 1.00 60.72 98 ALA A CA 1
ATOM 797 C C . ALA A 1 98 ? 18.883 16.096 -47.772 1.00 60.72 98 ALA A C 1
ATOM 799 O O . ALA A 1 98 ? 19.251 15.331 -48.663 1.00 60.72 98 ALA A O 1
ATOM 800 N N . THR A 1 99 ? 18.677 17.396 -47.996 1.00 64.31 99 THR A N 1
ATOM 801 C CA . THR A 1 99 ? 18.891 18.065 -49.289 1.00 64.31 99 THR A CA 1
ATOM 802 C C . THR A 1 99 ? 20.312 18.593 -49.484 1.00 64.31 99 THR A C 1
ATOM 804 O O . THR A 1 99 ? 20.632 19.122 -50.548 1.00 64.31 99 THR A O 1
ATOM 807 N N . SER A 1 100 ? 21.177 18.459 -48.476 1.00 61.47 100 SER A N 1
ATOM 808 C CA . SER A 1 100 ? 22.578 18.867 -48.549 1.00 61.47 100 SER A CA 1
ATOM 809 C C . SER A 1 100 ? 23.400 17.913 -49.426 1.00 61.47 100 SER A C 1
ATOM 811 O O . SER A 1 100 ? 23.531 16.728 -49.125 1.00 61.47 100 SER A O 1
ATOM 813 N N . THR A 1 101 ? 24.014 18.434 -50.491 1.00 65.44 101 THR A N 1
ATOM 814 C CA . THR A 1 101 ? 24.991 17.719 -51.339 1.00 65.44 101 THR A CA 1
ATOM 815 C C . THR A 1 101 ? 26.401 17.674 -50.734 1.00 65.44 101 THR A C 1
ATOM 817 O O . THR A 1 101 ? 27.346 17.246 -51.399 1.00 65.44 101 THR A O 1
ATOM 820 N N . ASP A 1 102 ? 26.573 18.124 -49.485 1.00 72.50 102 ASP A N 1
ATOM 821 C CA . ASP A 1 102 ? 27.863 18.103 -48.799 1.00 72.50 102 ASP A CA 1
ATOM 822 C C . ASP A 1 102 ? 28.304 16.655 -48.524 1.00 72.50 102 ASP A C 1
ATOM 824 O O . ASP A 1 102 ? 27.631 15.872 -47.847 1.00 72.50 102 ASP A O 1
ATOM 828 N N . SER A 1 103 ? 29.489 16.302 -49.025 1.00 71.00 103 SER A N 1
ATOM 829 C CA . SER A 1 103 ? 30.088 14.975 -48.876 1.00 71.00 103 SER A CA 1
ATOM 830 C C . SER A 1 103 ? 30.226 14.542 -47.413 1.00 71.00 103 SER A C 1
ATOM 832 O O . SER A 1 103 ? 30.247 13.339 -47.142 1.00 71.00 103 SER A O 1
ATOM 834 N N . LYS A 1 104 ? 30.327 15.486 -46.468 1.00 72.62 104 LYS A N 1
ATOM 835 C CA . LYS A 1 104 ? 30.388 15.177 -45.031 1.00 72.62 104 LYS A CA 1
ATOM 836 C C . LYS A 1 104 ? 29.049 14.675 -44.495 1.00 72.62 104 LYS A C 1
ATOM 838 O O . LYS A 1 104 ? 29.038 13.707 -43.740 1.00 72.62 104 LYS A O 1
ATOM 843 N N . VAL A 1 105 ? 27.940 15.276 -44.930 1.00 72.44 105 VAL A N 1
ATOM 844 C CA . VAL A 1 105 ? 26.581 14.850 -44.558 1.00 72.44 105 VAL A CA 1
ATOM 845 C C . VAL A 1 105 ? 26.299 13.461 -45.130 1.00 72.44 105 VAL A C 1
ATOM 847 O O . VAL A 1 105 ? 25.830 12.582 -44.408 1.00 72.44 105 VAL A O 1
ATOM 850 N N . LEU A 1 106 ? 26.704 13.213 -46.380 1.00 75.50 106 LEU A N 1
ATOM 851 C CA . LEU A 1 106 ? 26.585 11.896 -47.010 1.00 75.50 106 LEU A CA 1
ATOM 852 C C . LEU A 1 106 ? 27.380 10.815 -46.251 1.00 75.50 106 LEU A C 1
ATOM 854 O O . LEU A 1 106 ? 26.877 9.717 -46.013 1.00 75.50 106 LEU A O 1
ATOM 858 N N . ALA A 1 107 ? 28.609 11.126 -45.823 1.00 80.12 107 ALA A N 1
ATOM 859 C CA . ALA A 1 107 ? 29.433 10.210 -45.033 1.00 80.12 107 ALA A CA 1
ATOM 860 C C . ALA A 1 107 ? 28.798 9.899 -43.667 1.00 80.12 107 ALA A C 1
ATOM 862 O O . ALA A 1 107 ? 28.795 8.742 -43.237 1.00 80.12 107 ALA A O 1
ATOM 863 N N . SER A 1 108 ? 28.210 10.904 -43.011 1.00 79.00 108 SER A N 1
ATOM 864 C CA . SER A 1 108 ? 27.449 10.706 -41.778 1.00 79.00 108 SER A CA 1
ATOM 865 C C . SER A 1 108 ? 26.233 9.806 -42.009 1.00 79.00 108 SER A C 1
ATOM 867 O O . SER A 1 108 ? 26.075 8.830 -41.281 1.00 79.00 108 SER A O 1
ATOM 869 N N . MET A 1 109 ? 25.435 10.036 -43.054 1.00 79.69 109 MET A N 1
ATOM 870 C CA . MET A 1 109 ? 24.279 9.187 -43.386 1.00 79.69 109 MET A CA 1
ATOM 871 C C . MET A 1 109 ? 24.674 7.724 -43.623 1.00 79.69 109 MET A C 1
ATOM 873 O O . MET A 1 109 ? 24.058 6.816 -43.067 1.00 79.69 109 MET A O 1
ATOM 877 N N . VAL A 1 110 ? 25.747 7.482 -44.384 1.00 85.31 110 VAL A N 1
ATOM 878 C CA . VAL A 1 110 ? 26.270 6.125 -44.617 1.00 85.31 110 VAL A CA 1
ATOM 879 C C . VAL A 1 110 ? 26.761 5.485 -43.314 1.00 85.31 110 VAL A C 1
ATOM 881 O O . VAL A 1 110 ? 26.538 4.293 -43.095 1.00 85.31 110 VAL A O 1
ATOM 884 N N . SER A 1 111 ? 27.399 6.254 -42.425 1.00 84.50 111 SER A N 1
ATOM 885 C CA . SER A 1 111 ? 27.818 5.739 -41.116 1.00 84.50 111 SER A CA 1
ATOM 886 C C . SER A 1 111 ? 26.633 5.364 -40.219 1.00 84.50 111 SER A C 1
ATOM 888 O O . SER A 1 111 ? 26.691 4.320 -39.570 1.00 84.50 111 SER A O 1
ATOM 890 N N . TYR A 1 112 ? 25.546 6.144 -40.240 1.00 86.50 112 TYR A N 1
ATOM 891 C CA . TYR A 1 112 ? 24.321 5.847 -39.497 1.00 86.50 112 TYR A CA 1
ATOM 892 C C . TYR A 1 112 ? 23.636 4.589 -40.029 1.00 86.50 112 TYR A C 1
ATOM 894 O O . TYR A 1 112 ? 23.380 3.674 -39.253 1.00 86.50 112 TYR A O 1
ATOM 902 N N . LEU A 1 113 ? 23.449 4.479 -41.348 1.00 88.12 113 LEU A N 1
ATOM 903 C CA . LEU A 1 113 ? 22.877 3.282 -41.980 1.00 88.12 113 LEU A CA 1
ATOM 904 C C . LEU A 1 113 ? 23.677 2.019 -41.653 1.00 88.12 113 LEU A C 1
ATOM 906 O O . LEU A 1 113 ? 23.117 0.970 -41.346 1.00 88.12 113 LEU A O 1
ATOM 910 N N . ARG A 1 114 ? 25.010 2.116 -41.678 1.00 88.81 114 ARG A N 1
ATOM 911 C CA . ARG A 1 114 ? 25.878 0.983 -41.348 1.00 88.81 114 ARG A CA 1
ATOM 912 C C . ARG A 1 114 ? 25.832 0.629 -39.866 1.00 88.81 114 ARG A C 1
ATOM 914 O O . ARG A 1 114 ? 25.928 -0.546 -39.523 1.00 88.81 114 ARG A O 1
ATOM 921 N N . HIS A 1 115 ? 25.697 1.621 -38.992 1.00 90.00 115 HIS A N 1
ATOM 922 C CA . HIS A 1 115 ? 25.476 1.386 -37.572 1.00 90.00 115 HIS A CA 1
ATOM 923 C C . HIS A 1 115 ? 24.137 0.675 -37.337 1.00 90.00 115 HIS A C 1
ATOM 925 O O . HIS A 1 115 ? 24.116 -0.341 -36.648 1.00 90.00 115 HIS A O 1
ATOM 931 N N . GLU A 1 116 ? 23.049 1.150 -37.946 1.00 88.75 116 GLU A N 1
ATOM 932 C CA . GLU A 1 116 ? 21.721 0.534 -37.834 1.00 88.75 116 GLU A CA 1
ATOM 933 C C . GLU A 1 116 ? 21.712 -0.912 -38.333 1.00 88.75 116 GLU A C 1
ATOM 935 O O . GLU A 1 116 ? 21.245 -1.796 -37.615 1.00 88.75 116 GLU A O 1
ATOM 940 N N . ASP A 1 117 ? 22.315 -1.188 -39.492 1.00 92.00 117 ASP A N 1
ATOM 941 C CA . ASP A 1 117 ? 22.446 -2.555 -40.003 1.00 92.00 117 ASP A CA 1
ATOM 942 C C . ASP A 1 117 ? 23.249 -3.448 -39.044 1.00 92.00 117 ASP A C 1
ATOM 944 O O . ASP A 1 117 ? 22.835 -4.558 -38.719 1.00 92.00 117 ASP A O 1
ATOM 948 N N . ILE A 1 118 ? 24.368 -2.964 -38.492 1.00 91.19 118 ILE A N 1
ATOM 949 C CA . ILE A 1 118 ? 25.145 -3.737 -37.510 1.00 91.19 118 ILE A CA 1
ATOM 950 C C . ILE A 1 118 ? 24.324 -4.012 -36.244 1.00 91.19 118 ILE A C 1
ATOM 952 O O . ILE A 1 118 ? 24.370 -5.126 -35.714 1.00 91.19 118 ILE A O 1
ATOM 956 N N . VAL A 1 119 ? 23.579 -3.024 -35.752 1.00 88.25 119 VAL A N 1
ATOM 957 C CA . VAL A 1 119 ? 22.744 -3.174 -34.557 1.00 88.25 119 VAL A CA 1
ATOM 958 C C . VAL A 1 119 ? 21.653 -4.214 -34.798 1.00 88.25 119 VAL A C 1
ATOM 960 O O . VAL A 1 119 ? 21.534 -5.154 -34.009 1.00 88.25 119 VAL A O 1
ATOM 963 N N . VAL A 1 120 ? 20.911 -4.098 -35.901 1.00 89.50 120 VAL A N 1
ATOM 964 C CA . VAL A 1 120 ? 19.793 -4.991 -36.233 1.00 89.50 120 VAL A CA 1
ATOM 965 C C . VAL A 1 120 ? 20.276 -6.396 -36.577 1.00 89.50 120 VAL A C 1
ATOM 967 O O . VAL A 1 120 ? 19.734 -7.375 -36.070 1.00 89.50 120 VAL A O 1
ATOM 970 N N . SER A 1 121 ? 21.330 -6.510 -37.380 1.00 89.50 121 SER A N 1
ATOM 971 C CA . SER A 1 121 ? 21.798 -7.794 -37.901 1.00 89.50 121 SER A CA 1
ATOM 972 C C . SER A 1 121 ? 22.677 -8.561 -36.907 1.00 89.50 121 SER A C 1
ATOM 974 O O . SER A 1 121 ? 22.732 -9.790 -36.962 1.00 89.50 121 SER A O 1
ATOM 976 N N . LYS A 1 122 ? 23.395 -7.879 -35.997 1.00 87.12 122 LYS A N 1
ATOM 977 C CA . LYS A 1 122 ? 24.399 -8.531 -35.126 1.00 87.12 122 LYS A CA 1
ATOM 978 C C . LYS A 1 122 ? 24.160 -8.383 -33.632 1.00 87.12 122 LYS A C 1
ATOM 980 O O . LYS A 1 122 ? 24.496 -9.319 -32.905 1.00 87.12 122 LYS A O 1
ATOM 985 N N . LEU A 1 123 ? 23.668 -7.235 -33.163 1.00 86.19 123 LEU A N 1
ATOM 986 C CA . LEU A 1 123 ? 23.561 -6.959 -31.726 1.00 86.19 123 LEU A CA 1
ATOM 987 C C . LEU A 1 123 ? 22.205 -7.389 -31.173 1.00 86.19 123 LEU A C 1
ATOM 989 O O . LEU A 1 123 ? 22.175 -8.221 -30.268 1.00 86.19 123 LEU A O 1
ATOM 993 N N . LEU A 1 124 ? 21.102 -6.913 -31.759 1.00 87.19 124 LEU A N 1
ATOM 994 C CA . LEU A 1 124 ? 19.753 -7.218 -31.276 1.00 87.19 124 LEU A CA 1
ATOM 995 C C . LEU A 1 124 ? 19.476 -8.730 -31.169 1.00 87.19 124 LEU A C 1
ATOM 997 O O . LEU A 1 124 ? 19.034 -9.158 -30.103 1.00 87.19 124 LEU A O 1
ATOM 1001 N N . PRO A 1 125 ? 19.816 -9.582 -32.159 1.00 88.00 125 PRO A N 1
ATOM 1002 C CA . PRO A 1 125 ? 19.561 -11.020 -32.055 1.00 88.00 125 PRO A CA 1
ATOM 1003 C C . PRO A 1 125 ? 20.332 -11.695 -30.913 1.00 88.00 125 PRO A C 1
ATOM 1005 O O . PRO A 1 125 ? 19.911 -12.735 -30.419 1.00 88.00 125 PRO A O 1
ATOM 1008 N N . LYS A 1 126 ? 21.462 -11.115 -30.486 1.00 86.25 126 LYS A N 1
ATOM 1009 C CA . LYS A 1 126 ? 22.307 -11.664 -29.417 1.00 86.25 126 LYS A CA 1
ATOM 1010 C C . LYS A 1 126 ? 21.932 -11.144 -28.035 1.00 86.25 126 LYS A C 1
ATOM 1012 O O . LYS A 1 126 ? 22.113 -11.859 -27.054 1.00 86.25 126 LYS A O 1
ATOM 1017 N N . THR A 1 127 ? 21.472 -9.897 -27.937 1.00 87.44 127 THR A N 1
ATOM 1018 C CA . THR A 1 127 ? 21.270 -9.232 -26.643 1.00 87.44 127 THR A CA 1
ATOM 1019 C C . THR A 1 127 ? 19.815 -9.197 -26.211 1.00 87.44 127 THR A C 1
ATOM 1021 O O . THR A 1 127 ? 19.561 -9.289 -25.014 1.00 87.44 127 THR A O 1
ATOM 1024 N N . VAL A 1 128 ? 18.863 -9.110 -27.146 1.00 91.00 128 VAL A N 1
ATOM 1025 C CA . VAL A 1 128 ? 17.443 -8.898 -26.826 1.00 91.00 128 VAL A CA 1
ATOM 1026 C C . VAL A 1 128 ? 16.904 -10.040 -25.976 1.00 91.00 128 VAL A C 1
ATOM 1028 O O . VAL A 1 128 ? 16.341 -9.782 -24.922 1.00 91.00 128 VAL A O 1
ATOM 1031 N N . GLN A 1 129 ? 17.135 -11.298 -26.353 1.00 90.62 129 GLN A N 1
ATOM 1032 C CA . GLN A 1 129 ? 16.613 -12.430 -25.584 1.00 90.62 129 GLN A CA 1
ATOM 1033 C C . GLN A 1 129 ? 17.122 -12.435 -24.133 1.00 90.62 129 GLN A C 1
ATOM 1035 O O . GLN A 1 129 ? 16.331 -12.584 -23.204 1.00 90.62 129 GLN A O 1
ATOM 1040 N N . ASN A 1 130 ? 18.423 -12.210 -23.933 1.00 89.81 130 ASN A N 1
ATOM 1041 C CA . ASN A 1 130 ? 19.020 -12.186 -22.598 1.00 89.81 130 ASN A CA 1
ATOM 1042 C C . ASN A 1 130 ? 18.532 -10.984 -21.781 1.00 89.81 130 ASN A C 1
ATOM 1044 O O . ASN A 1 130 ? 18.216 -11.136 -20.608 1.00 89.81 130 ASN A O 1
ATOM 1048 N N . GLN A 1 131 ? 18.420 -9.805 -22.399 1.00 91.44 131 GLN A N 1
ATOM 1049 C CA . GLN A 1 131 ? 17.876 -8.613 -21.744 1.00 91.44 131 GLN A CA 1
ATOM 1050 C C . GLN A 1 131 ? 16.419 -8.819 -21.323 1.00 91.44 131 GLN A C 1
ATOM 1052 O O . GLN A 1 131 ? 16.044 -8.445 -20.217 1.00 91.44 131 GLN A O 1
ATOM 1057 N N . TRP A 1 132 ? 15.609 -9.448 -22.175 1.00 93.38 132 TRP A N 1
ATOM 1058 C CA . TRP A 1 132 ? 14.215 -9.756 -21.866 1.00 93.38 132 TRP A CA 1
ATOM 1059 C C . TRP A 1 132 ? 14.079 -10.760 -20.727 1.00 93.38 132 TRP A C 1
ATOM 1061 O O . TRP A 1 132 ? 13.257 -10.542 -19.843 1.00 93.38 132 TRP A O 1
ATOM 1071 N N . LEU A 1 133 ? 14.889 -11.821 -20.719 1.00 94.69 133 LEU A N 1
ATOM 1072 C CA . LEU A 1 133 ? 14.901 -12.801 -19.630 1.00 94.69 133 LEU A CA 1
ATOM 1073 C C . LEU A 1 133 ? 15.291 -12.148 -18.302 1.00 94.69 133 LEU A C 1
ATOM 1075 O O . LEU A 1 133 ? 14.549 -12.249 -17.334 1.00 94.69 133 LEU A O 1
ATOM 1079 N N . ILE A 1 134 ? 16.389 -11.390 -18.287 1.00 94.75 134 ILE A N 1
ATOM 1080 C CA . ILE A 1 134 ? 16.864 -10.693 -17.088 1.00 94.75 134 ILE A CA 1
ATOM 1081 C C . ILE A 1 134 ? 15.806 -9.709 -16.570 1.00 94.75 134 ILE A C 1
ATOM 1083 O O . ILE A 1 134 ? 15.491 -9.700 -15.383 1.00 94.75 134 ILE A O 1
ATOM 1087 N N . ASN A 1 135 ? 15.219 -8.896 -17.452 1.00 95.31 135 ASN A N 1
ATOM 1088 C CA . ASN A 1 135 ? 14.190 -7.935 -17.057 1.00 95.31 135 ASN A CA 1
ATOM 1089 C C . ASN A 1 135 ? 12.930 -8.625 -16.535 1.00 95.31 135 ASN A C 1
ATOM 1091 O O . ASN A 1 135 ? 12.318 -8.139 -15.586 1.00 95.31 135 ASN A O 1
ATOM 1095 N N . LYS A 1 136 ? 12.547 -9.755 -17.136 1.00 96.56 136 LYS A N 1
ATOM 1096 C CA . LYS A 1 136 ? 11.427 -10.560 -16.660 1.00 96.56 136 LYS A CA 1
ATOM 1097 C C . LYS A 1 136 ? 11.692 -11.066 -15.242 1.00 96.56 136 LYS A C 1
ATOM 1099 O O . LYS A 1 136 ? 10.854 -10.833 -14.376 1.00 96.56 136 LYS A O 1
ATOM 1104 N N . ASP A 1 137 ? 12.859 -11.654 -14.991 1.00 96.88 137 ASP A N 1
ATOM 1105 C CA . ASP A 1 137 ? 13.234 -12.158 -13.665 1.00 96.88 137 ASP A CA 1
ATOM 1106 C C . ASP A 1 137 ? 13.260 -11.027 -12.623 1.00 96.88 137 ASP A C 1
ATOM 1108 O O . ASP A 1 137 ? 12.775 -11.188 -11.503 1.00 96.88 137 ASP A O 1
ATOM 1112 N N . TYR A 1 138 ? 13.764 -9.843 -12.988 1.00 96.75 138 TYR A N 1
ATOM 1113 C CA . TYR A 1 138 ? 13.720 -8.668 -12.113 1.00 96.75 138 TYR A CA 1
ATOM 1114 C C . TYR A 1 138 ? 12.290 -8.251 -11.760 1.00 96.75 138 TYR A C 1
ATOM 1116 O O . TYR A 1 138 ? 12.012 -7.969 -10.595 1.00 96.75 138 TYR A O 1
ATOM 1124 N N . ILE A 1 139 ? 11.385 -8.214 -12.742 1.00 96.31 139 ILE A N 1
ATOM 1125 C CA . ILE A 1 139 ? 9.982 -7.843 -12.518 1.00 96.31 139 ILE A CA 1
ATOM 1126 C C . ILE A 1 139 ? 9.275 -8.897 -11.660 1.00 96.31 139 ILE A C 1
ATOM 1128 O O . ILE A 1 139 ? 8.533 -8.536 -10.747 1.00 96.31 139 ILE A O 1
ATOM 1132 N N . GLU A 1 140 ? 9.514 -10.184 -11.911 1.00 97.50 140 GLU A N 1
ATOM 1133 C CA . GLU A 1 140 ? 8.931 -11.276 -11.125 1.00 97.50 140 GLU A CA 1
ATOM 1134 C C . GLU A 1 140 ? 9.414 -11.243 -9.668 1.00 97.50 140 GLU A C 1
ATOM 1136 O O . GLU A 1 140 ? 8.597 -11.327 -8.750 1.00 97.50 140 GLU A O 1
ATOM 1141 N N . ASN A 1 141 ? 10.706 -11.001 -9.436 1.00 97.12 141 ASN A N 1
ATOM 1142 C CA . ASN A 1 141 ? 11.258 -10.852 -8.087 1.00 97.12 141 ASN A CA 1
ATOM 1143 C C . ASN A 1 141 ? 10.723 -9.604 -7.368 1.00 97.12 141 ASN A C 1
ATOM 1145 O O . ASN A 1 141 ? 10.378 -9.663 -6.184 1.00 97.12 141 ASN A O 1
ATOM 1149 N N . ALA A 1 142 ? 10.621 -8.474 -8.075 1.00 96.56 142 ALA A N 1
ATOM 1150 C CA . ALA A 1 142 ? 10.053 -7.248 -7.520 1.00 96.56 142 ALA A CA 1
ATOM 1151 C C . ALA A 1 142 ? 8.587 -7.459 -7.120 1.00 96.56 142 ALA A C 1
ATOM 1153 O O . ALA A 1 142 ? 8.17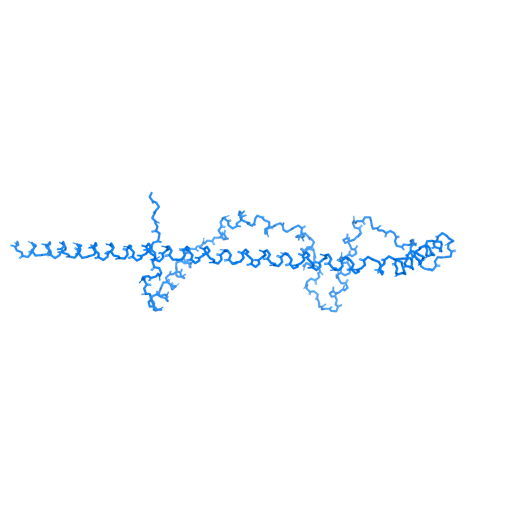7 -7.062 -6.029 1.00 96.56 142 ALA A O 1
ATOM 1154 N N . ARG A 1 143 ? 7.815 -8.149 -7.967 1.00 97.44 143 ARG A N 1
ATOM 1155 C CA . ARG A 1 143 ? 6.433 -8.525 -7.670 1.00 97.44 143 ARG A CA 1
ATOM 1156 C C . ARG A 1 143 ? 6.346 -9.410 -6.427 1.00 97.44 143 ARG A C 1
ATOM 1158 O O . ARG A 1 143 ? 5.570 -9.086 -5.535 1.00 97.44 143 ARG A O 1
ATOM 1165 N N . ALA A 1 144 ? 7.149 -10.471 -6.346 1.00 97.38 144 ALA A N 1
ATOM 1166 C CA . ALA A 1 144 ? 7.154 -11.372 -5.194 1.00 97.38 144 ALA A CA 1
ATOM 1167 C C . ALA A 1 144 ? 7.486 -10.630 -3.888 1.00 97.38 144 ALA A C 1
ATOM 1169 O O . ALA A 1 144 ? 6.833 -10.836 -2.870 1.00 97.38 144 ALA A O 1
ATOM 1170 N N . THR A 1 145 ? 8.446 -9.702 -3.935 1.00 97.50 145 THR A N 1
ATOM 1171 C CA . THR A 1 145 ? 8.814 -8.864 -2.782 1.00 97.50 145 THR A CA 1
ATOM 1172 C C . THR A 1 145 ? 7.656 -7.974 -2.326 1.00 97.50 145 THR A C 1
ATOM 1174 O O . THR A 1 145 ? 7.411 -7.828 -1.131 1.00 97.50 145 THR A O 1
ATOM 1177 N N . ILE A 1 146 ? 6.927 -7.374 -3.272 1.00 97.25 146 ILE A N 1
ATOM 1178 C CA . ILE A 1 146 ? 5.765 -6.534 -2.959 1.00 97.25 146 ILE A CA 1
ATOM 1179 C C . ILE A 1 146 ? 4.629 -7.379 -2.372 1.00 97.25 146 ILE A C 1
ATOM 1181 O O . ILE A 1 146 ? 4.005 -6.961 -1.400 1.00 97.25 146 ILE A O 1
ATOM 1185 N N . GLU A 1 147 ? 4.367 -8.562 -2.928 1.00 97.94 147 GLU A N 1
ATOM 1186 C CA . GLU A 1 147 ? 3.344 -9.477 -2.411 1.00 97.94 147 GLU A CA 1
ATOM 1187 C C . GLU A 1 147 ? 3.663 -9.927 -0.973 1.00 97.94 147 GLU A C 1
ATOM 1189 O O . GLU A 1 147 ? 2.772 -9.922 -0.122 1.00 97.94 147 GLU A O 1
ATOM 1194 N N . ASP A 1 148 ? 4.930 -10.223 -0.668 1.00 98.00 148 ASP A N 1
ATOM 1195 C CA . ASP A 1 148 ? 5.380 -10.576 0.687 1.00 98.00 148 ASP A CA 1
ATOM 1196 C C . ASP A 1 148 ? 5.245 -9.403 1.676 1.00 98.00 148 ASP A C 1
ATOM 1198 O O . ASP A 1 148 ? 4.780 -9.567 2.810 1.00 98.00 148 ASP A O 1
ATOM 1202 N N . LEU A 1 149 ? 5.561 -8.182 1.230 1.00 97.81 149 LEU A N 1
ATOM 1203 C CA . LEU A 1 149 ? 5.369 -6.973 2.031 1.00 97.81 149 LEU A CA 1
ATOM 1204 C C . LEU A 1 149 ? 3.887 -6.736 2.348 1.00 97.81 149 LEU A C 1
ATOM 1206 O O . LEU A 1 149 ? 3.547 -6.468 3.501 1.00 97.81 149 LEU A O 1
ATOM 1210 N N . ILE A 1 150 ? 3.007 -6.861 1.349 1.00 97.69 150 ILE A N 1
ATOM 1211 C CA . ILE A 1 150 ? 1.553 -6.738 1.534 1.00 97.69 150 ILE A CA 1
ATOM 1212 C C . ILE A 1 150 ? 1.069 -7.782 2.539 1.00 97.69 150 ILE A C 1
ATOM 1214 O O . ILE A 1 150 ? 0.331 -7.452 3.467 1.00 97.69 150 ILE A O 1
ATOM 1218 N N . HIS A 1 151 ? 1.516 -9.031 2.392 1.00 97.94 151 HIS A N 1
ATOM 1219 C CA . HIS A 1 151 ? 1.139 -10.105 3.300 1.00 97.94 151 HIS A CA 1
ATOM 1220 C C . HIS A 1 151 ? 1.574 -9.812 4.741 1.00 97.94 151 HIS A C 1
ATOM 1222 O O . HIS A 1 151 ? 0.776 -9.942 5.671 1.00 97.94 151 HIS A O 1
ATOM 1228 N N . THR A 1 152 ? 2.810 -9.350 4.926 1.00 97.44 152 THR A N 1
ATOM 1229 C CA . THR A 1 152 ? 3.351 -8.986 6.240 1.00 97.44 152 THR A CA 1
ATOM 1230 C C . THR A 1 152 ? 2.571 -7.829 6.868 1.00 97.44 152 THR A C 1
ATOM 1232 O O . THR A 1 152 ? 2.126 -7.938 8.011 1.00 97.44 152 THR A O 1
ATOM 1235 N N . GLN A 1 153 ? 2.319 -6.754 6.116 1.00 97.06 153 GLN A N 1
ATOM 1236 C CA . GLN A 1 153 ? 1.547 -5.601 6.595 1.00 97.06 153 GLN A CA 1
ATOM 1237 C C . GLN A 1 153 ? 0.109 -5.972 6.966 1.00 97.06 153 GLN A C 1
ATOM 1239 O O . GLN A 1 153 ? -0.440 -5.463 7.948 1.00 97.06 153 GLN A O 1
ATOM 1244 N N . GLN A 1 154 ? -0.509 -6.882 6.213 1.00 97.75 154 GLN A N 1
ATOM 1245 C CA . GLN A 1 154 ? -1.846 -7.368 6.524 1.00 97.75 154 GLN A CA 1
ATOM 1246 C C . GLN A 1 154 ? -1.855 -8.182 7.823 1.00 97.75 154 GLN A C 1
ATOM 1248 O O . GLN A 1 154 ? -2.685 -7.929 8.695 1.00 97.75 154 GLN A O 1
ATOM 1253 N N . GLN A 1 155 ? -0.877 -9.072 8.021 1.00 97.56 155 GLN A N 1
ATOM 1254 C CA . GLN A 1 155 ? -0.729 -9.794 9.286 1.00 97.56 155 GLN A CA 1
ATOM 1255 C C . GLN A 1 155 ? -0.484 -8.855 10.477 1.00 97.56 155 GLN A C 1
ATOM 1257 O O . GLN A 1 155 ? -1.009 -9.090 11.566 1.00 97.56 155 GLN A O 1
ATOM 1262 N N . GLU A 1 156 ? 0.328 -7.811 10.306 1.00 96.50 156 GLU A N 1
ATOM 1263 C CA . GLU A 1 156 ? 0.572 -6.809 11.349 1.00 96.50 156 GLU A CA 1
ATOM 1264 C C . GLU A 1 156 ? -0.697 -6.025 11.687 1.00 96.50 156 GLU A C 1
ATOM 1266 O O . GLU A 1 156 ? -1.023 -5.856 12.864 1.00 96.50 156 GLU A O 1
ATOM 1271 N N . THR A 1 157 ? -1.456 -5.619 10.670 1.00 96.69 157 THR A N 1
ATOM 1272 C CA . THR A 1 157 ? -2.744 -4.935 10.837 1.00 96.69 157 THR A CA 1
ATOM 1273 C C . THR A 1 157 ? -3.739 -5.818 11.587 1.00 96.69 157 THR A C 1
ATOM 1275 O O . THR A 1 157 ? -4.374 -5.361 12.538 1.00 96.69 157 THR A O 1
ATOM 1278 N N . ASP A 1 158 ? -3.820 -7.102 11.240 1.00 96.81 158 ASP A N 1
ATOM 1279 C CA . ASP A 1 158 ? -4.690 -8.062 11.919 1.00 96.81 158 ASP A CA 1
ATOM 1280 C C . ASP A 1 158 ? -4.274 -8.280 13.377 1.00 96.81 158 ASP A C 1
ATOM 1282 O O . ASP A 1 158 ? -5.127 -8.323 14.267 1.00 96.81 158 ASP A O 1
ATOM 1286 N N . LYS A 1 159 ? -2.967 -8.375 13.660 1.00 96.19 159 LYS A N 1
ATOM 1287 C CA . LYS A 1 159 ? -2.451 -8.459 15.037 1.00 96.19 159 LYS A CA 1
ATOM 1288 C C . LYS A 1 159 ? -2.811 -7.211 15.839 1.00 96.19 159 LYS A C 1
ATOM 1290 O O . LYS A 1 159 ? -3.276 -7.340 16.971 1.00 96.19 159 LYS A O 1
ATOM 1295 N N . LEU A 1 160 ? -2.640 -6.023 15.258 1.00 95.62 160 LEU A N 1
ATOM 1296 C CA . LEU A 1 160 ? -3.009 -4.759 15.897 1.00 95.62 160 LEU A CA 1
ATOM 1297 C C . LEU A 1 160 ? -4.516 -4.673 16.149 1.00 95.62 160 LEU A C 1
ATOM 1299 O O . LEU A 1 160 ? -4.918 -4.236 17.224 1.00 95.62 160 LEU A O 1
ATOM 1303 N N . ASN A 1 161 ? -5.348 -5.115 15.208 1.00 94.12 161 ASN A N 1
ATOM 1304 C CA . ASN A 1 161 ? -6.800 -5.136 15.377 1.00 94.12 161 ASN A CA 1
ATOM 1305 C C . ASN A 1 161 ? -7.232 -6.100 16.484 1.00 94.12 161 ASN A C 1
ATOM 1307 O O . ASN A 1 161 ? -8.018 -5.710 17.343 1.00 94.12 161 ASN A O 1
ATOM 1311 N N . ARG A 1 162 ? -6.659 -7.310 16.536 1.00 94.12 162 ARG A N 1
ATOM 1312 C CA . ARG A 1 162 ? -6.904 -8.260 17.637 1.00 94.12 162 ARG A CA 1
ATOM 1313 C C . ARG A 1 162 ? -6.478 -7.689 18.983 1.00 94.12 162 ARG A C 1
ATOM 1315 O O . ARG A 1 162 ? -7.214 -7.814 19.954 1.00 94.12 162 ARG A O 1
ATOM 1322 N N . TYR A 1 163 ? -5.315 -7.042 19.039 1.00 92.81 163 TYR A N 1
ATOM 1323 C CA . TYR A 1 163 ? -4.849 -6.383 20.256 1.00 92.81 163 TYR A CA 1
ATOM 1324 C C . TYR A 1 163 ? -5.808 -5.267 20.694 1.00 92.81 163 TYR A C 1
ATOM 1326 O O . TYR A 1 163 ? -6.212 -5.238 21.853 1.00 92.81 163 TYR A O 1
ATOM 1334 N N . ARG A 1 164 ? -6.236 -4.393 19.769 1.00 90.19 164 ARG A N 1
ATOM 1335 C CA . ARG A 1 164 ? -7.239 -3.354 20.058 1.00 90.19 164 ARG A CA 1
ATOM 1336 C C . ARG A 1 164 ? -8.528 -3.968 20.591 1.00 90.19 164 ARG A C 1
ATOM 1338 O O . ARG A 1 164 ? -9.021 -3.500 21.606 1.00 90.19 164 ARG A O 1
ATOM 1345 N N . GLN A 1 165 ? -9.038 -5.020 19.954 1.00 91.88 165 GLN A N 1
ATOM 1346 C CA . GLN A 1 165 ? -10.252 -5.700 20.398 1.00 91.88 165 GLN A CA 1
ATOM 1347 C C . GLN A 1 165 ? -10.111 -6.243 21.829 1.00 91.88 165 GLN A C 1
ATOM 1349 O O . GLN A 1 165 ? -10.983 -6.001 22.655 1.00 91.88 165 GLN A O 1
ATOM 1354 N N . GLN A 1 166 ? -9.000 -6.909 22.154 1.00 91.69 166 GLN A N 1
ATOM 1355 C CA . GLN A 1 166 ? -8.759 -7.451 23.497 1.00 91.69 166 GLN A CA 1
ATOM 1356 C C . GLN A 1 166 ? -8.678 -6.364 24.574 1.00 91.69 166 GLN A C 1
ATOM 1358 O O . GLN A 1 166 ? -9.244 -6.525 25.655 1.00 91.69 166 GLN A O 1
ATOM 1363 N N . VAL A 1 167 ? -7.976 -5.261 24.288 1.00 90.25 167 VAL A N 1
ATOM 1364 C CA . VAL A 1 167 ? -7.881 -4.117 25.210 1.00 90.25 167 VAL A CA 1
ATOM 1365 C C . VAL A 1 167 ? -9.263 -3.527 25.452 1.00 90.25 167 VAL A C 1
ATOM 1367 O O . VAL A 1 167 ? -9.658 -3.359 26.602 1.00 90.25 167 VAL A O 1
ATOM 1370 N N . GLN A 1 168 ? -10.014 -3.301 24.376 1.00 90.25 168 GLN A N 1
ATOM 1371 C CA . GLN A 1 168 ? -11.374 -2.793 24.444 1.00 90.25 168 GLN A CA 1
ATOM 1372 C C . GLN A 1 168 ? -12.251 -3.716 25.299 1.00 90.25 168 GLN A C 1
ATOM 1374 O O . GLN A 1 168 ? -12.821 -3.265 26.287 1.00 90.25 168 GLN A O 1
ATOM 1379 N N . GLU A 1 169 ? -12.312 -5.018 25.004 1.00 89.75 169 GLU A N 1
ATOM 1380 C CA . GLU A 1 169 ? -13.103 -5.991 25.776 1.00 89.75 169 GLU A CA 1
ATOM 1381 C C . GLU A 1 169 ? -12.753 -5.998 27.273 1.00 89.75 169 GLU A C 1
ATOM 1383 O O . GLU A 1 169 ? -13.646 -6.078 28.124 1.00 89.75 169 GLU A O 1
ATOM 1388 N N . TRP A 1 170 ? -11.467 -5.872 27.614 1.00 89.06 170 TRP A N 1
ATOM 1389 C CA . TRP A 1 170 ? -11.029 -5.748 29.002 1.00 89.06 170 TRP A CA 1
ATOM 1390 C C . TRP A 1 170 ? -11.519 -4.443 29.645 1.00 89.06 170 TRP A C 1
ATOM 1392 O O . TRP A 1 170 ? -12.068 -4.469 30.751 1.00 89.06 170 TRP A O 1
ATOM 1402 N N . GLU A 1 171 ? -11.401 -3.315 28.946 1.00 88.00 171 GLU A N 1
ATOM 1403 C CA . GLU A 1 171 ? -11.913 -2.020 29.399 1.00 88.00 171 GLU A CA 1
ATOM 1404 C C . GLU A 1 171 ? -13.443 -2.024 29.547 1.00 88.00 171 GLU A C 1
ATOM 1406 O O . GLU A 1 171 ? -13.970 -1.490 30.521 1.00 88.00 171 GLU A O 1
ATOM 1411 N N . ALA A 1 172 ? -14.191 -2.719 28.685 1.00 87.69 172 ALA A N 1
ATOM 1412 C CA . ALA A 1 172 ? -15.640 -2.872 28.853 1.00 87.69 172 ALA A CA 1
ATOM 1413 C C . ALA A 1 172 ? -16.004 -3.509 30.197 1.00 87.69 172 ALA A C 1
ATOM 1415 O O . ALA A 1 172 ? -16.968 -3.098 30.850 1.00 87.69 172 ALA A O 1
ATOM 1416 N N . LEU A 1 173 ? -15.258 -4.537 30.609 1.00 88.44 173 LEU A N 1
ATOM 1417 C CA . LEU A 1 173 ? -15.491 -5.217 31.880 1.00 88.44 173 LEU A CA 1
ATOM 1418 C C . LEU A 1 173 ? -15.203 -4.286 33.060 1.00 88.44 173 LEU A C 1
ATOM 1420 O O . LEU A 1 173 ? -15.997 -4.241 34.005 1.00 88.44 173 LEU A O 1
ATOM 1424 N N . THR A 1 174 ? -14.123 -3.503 32.992 1.00 88.44 174 THR A N 1
ATOM 1425 C CA . THR A 1 174 ? -13.798 -2.528 34.043 1.00 88.44 174 THR A CA 1
ATOM 1426 C C . THR A 1 174 ? -14.839 -1.408 34.106 1.00 88.44 174 THR A C 1
ATOM 1428 O O . THR A 1 174 ? -15.300 -1.077 35.201 1.00 88.44 174 THR A O 1
ATOM 1431 N N . PHE A 1 175 ? -15.312 -0.899 32.963 1.00 88.69 175 PHE A N 1
ATOM 1432 C CA . PHE A 1 175 ? -16.396 0.085 32.901 1.00 88.69 175 PHE A CA 1
ATOM 1433 C C . PHE A 1 175 ? -17.711 -0.453 33.466 1.00 88.69 175 PHE A C 1
ATOM 1435 O O . PHE A 1 175 ? -18.377 0.245 34.232 1.00 88.69 175 PHE A O 1
ATOM 1442 N N . ARG A 1 176 ? -18.092 -1.699 33.154 1.00 89.06 176 ARG A N 1
ATOM 1443 C CA . ARG A 1 176 ? -19.296 -2.333 33.728 1.00 89.06 176 ARG A CA 1
ATOM 1444 C C . ARG A 1 176 ? -19.198 -2.459 35.245 1.00 89.06 176 ARG A C 1
ATOM 1446 O O . ARG A 1 176 ? -20.157 -2.127 35.943 1.00 89.06 176 ARG A O 1
ATOM 1453 N N . TYR A 1 177 ? -18.044 -2.886 35.753 1.00 92.94 177 TYR A N 1
ATOM 1454 C CA . TYR A 1 177 ? -17.791 -2.972 37.190 1.00 92.94 177 TYR A CA 1
ATOM 1455 C C . TYR A 1 177 ? -17.889 -1.597 37.870 1.00 92.94 177 TYR A C 1
ATOM 1457 O O . TYR A 1 177 ? -18.618 -1.438 38.851 1.00 92.94 177 TYR A O 1
ATOM 1465 N N . LEU A 1 178 ? -17.227 -0.579 37.309 1.00 93.25 178 LEU A N 1
ATOM 1466 C CA . LEU A 1 178 ? -17.280 0.799 37.807 1.00 93.25 178 LEU A CA 1
ATOM 1467 C C . LEU A 1 178 ? -18.703 1.368 37.779 1.00 93.25 178 LEU A C 1
ATOM 1469 O O . LEU A 1 178 ? -19.121 2.019 38.737 1.00 93.25 178 LEU A O 1
ATOM 1473 N N . LYS A 1 179 ? -19.471 1.089 36.720 1.00 93.12 179 LYS A N 1
ATOM 1474 C CA . LYS A 1 179 ? -20.871 1.510 36.593 1.00 93.12 179 LYS A CA 1
ATOM 1475 C C . LYS A 1 179 ? -21.748 0.889 37.679 1.00 93.12 179 LYS A C 1
ATOM 1477 O O . LYS A 1 179 ? -22.509 1.620 38.308 1.00 93.12 179 LYS A O 1
ATOM 1482 N N . SER A 1 180 ? -21.610 -0.413 37.939 1.00 94.25 180 SER A N 1
ATOM 1483 C CA . SER A 1 180 ? -22.334 -1.088 39.027 1.00 94.25 180 SER A CA 1
ATOM 1484 C C . SER A 1 180 ? -21.976 -0.483 40.382 1.00 94.25 180 SER A C 1
ATOM 1486 O O . SER A 1 180 ? -22.856 -0.109 41.150 1.00 94.25 180 SER A O 1
ATOM 1488 N N . GLN A 1 181 ? -20.680 -0.296 40.654 1.00 95.81 181 GLN A N 1
ATOM 1489 C CA . GLN A 1 181 ? -20.221 0.299 41.908 1.00 95.81 181 GLN A CA 1
ATOM 1490 C C . GLN A 1 181 ? -20.742 1.733 42.091 1.00 95.81 181 GLN A C 1
ATOM 1492 O O . GLN A 1 181 ? -21.066 2.150 43.207 1.00 95.81 181 GLN A O 1
ATOM 1497 N N . TRP A 1 182 ? -20.802 2.507 41.006 1.00 95.94 182 TRP A N 1
ATOM 1498 C CA . TRP A 1 182 ? -21.355 3.855 41.015 1.00 95.94 182 TRP A CA 1
ATOM 1499 C C . TRP A 1 182 ? -22.860 3.846 41.296 1.00 95.94 182 TRP A C 1
ATOM 1501 O O . TRP A 1 182 ? -23.305 4.592 42.167 1.00 95.94 182 TRP A O 1
ATOM 1511 N N . GLN A 1 183 ? -23.623 2.965 40.642 1.00 95.50 183 GLN A N 1
ATOM 1512 C CA . GLN A 1 183 ? -25.058 2.790 40.895 1.00 95.50 183 GLN A CA 1
ATOM 1513 C C . GLN A 1 183 ? -25.333 2.384 42.348 1.00 95.50 183 GLN A C 1
ATOM 1515 O O . GLN A 1 183 ? -26.181 2.990 42.999 1.00 95.50 183 GLN A O 1
ATOM 1520 N N . ASP A 1 184 ? -24.561 1.446 42.899 1.00 95.44 184 ASP A N 1
ATOM 1521 C CA . ASP A 1 184 ? -24.698 1.018 44.295 1.00 95.44 184 ASP A CA 1
ATOM 1522 C C . ASP A 1 184 ? -24.431 2.162 45.277 1.00 95.44 184 ASP A C 1
ATOM 1524 O O . ASP A 1 184 ? -25.143 2.329 46.268 1.00 95.44 184 ASP A O 1
ATOM 1528 N N . LYS A 1 185 ? -23.397 2.974 45.021 1.00 94.31 185 LYS A N 1
ATOM 1529 C CA . LYS A 1 185 ? -23.102 4.156 45.845 1.00 94.31 185 LYS A CA 1
ATOM 1530 C C . LYS A 1 185 ? -24.202 5.206 45.737 1.00 94.31 185 LYS A C 1
ATOM 1532 O O . LYS A 1 185 ? -24.547 5.814 46.748 1.00 94.31 185 LYS A O 1
ATOM 1537 N N . LEU A 1 186 ? -24.739 5.417 44.539 1.00 94.75 186 LEU A N 1
ATOM 1538 C CA . LEU A 1 186 ? -25.822 6.364 44.304 1.00 94.75 186 LEU A CA 1
ATOM 1539 C C . LEU A 1 186 ? -27.083 5.940 45.065 1.00 94.75 186 LEU A C 1
ATOM 1541 O O . LEU A 1 186 ? -27.623 6.738 45.826 1.00 94.75 186 LEU A O 1
ATOM 1545 N N . ASN A 1 187 ? -27.476 4.670 44.953 1.00 93.88 187 ASN A N 1
ATOM 1546 C CA . ASN A 1 187 ? -28.624 4.111 45.666 1.00 93.88 187 ASN A CA 1
ATOM 1547 C C . ASN A 1 187 ? -28.448 4.214 47.184 1.00 93.88 187 ASN A C 1
ATOM 1549 O O . ASN A 1 187 ? -29.331 4.727 47.863 1.00 93.88 187 ASN A O 1
ATOM 1553 N N . LYS A 1 188 ? -27.271 3.856 47.717 1.00 93.94 188 LYS A N 1
ATOM 1554 C CA . LYS A 1 188 ? -26.967 4.015 49.152 1.00 93.94 188 LYS A CA 1
ATOM 1555 C C . LYS A 1 188 ? -27.057 5.466 49.624 1.00 93.94 188 LYS A C 1
ATOM 1557 O O . LYS A 1 188 ? -27.458 5.715 50.758 1.00 93.94 188 LYS A O 1
ATOM 1562 N N . ASN A 1 189 ? -26.655 6.429 48.797 1.00 93.25 189 ASN A N 1
ATOM 1563 C CA . ASN A 1 189 ? -26.774 7.847 49.138 1.00 93.25 189 ASN A CA 1
ATOM 1564 C C . ASN A 1 189 ? -28.234 8.311 49.123 1.00 93.25 189 ASN A C 1
ATOM 1566 O O . ASN A 1 189 ? -28.634 9.054 50.016 1.00 93.25 189 ASN A O 1
ATOM 1570 N N . ILE A 1 190 ? -29.029 7.841 48.159 1.00 93.38 190 ILE A N 1
ATOM 1571 C CA . ILE A 1 190 ? -30.465 8.127 48.087 1.00 93.38 190 ILE A CA 1
ATOM 1572 C C . ILE A 1 190 ? -31.185 7.531 49.304 1.00 93.38 190 ILE A C 1
ATOM 1574 O O . ILE A 1 190 ? -31.902 8.250 49.994 1.00 93.38 190 ILE A O 1
ATOM 1578 N N . GLU A 1 191 ? -30.933 6.265 49.638 1.00 91.56 191 GLU A N 1
ATOM 1579 C CA . GLU A 1 191 ? -31.496 5.603 50.822 1.00 91.56 191 GLU A CA 1
ATOM 1580 C C . GLU A 1 191 ? -31.162 6.356 52.115 1.00 91.56 191 GLU A C 1
ATOM 1582 O O . GLU A 1 191 ? -32.045 6.600 52.934 1.00 91.56 191 GLU A O 1
ATOM 1587 N N . LYS A 1 192 ? -29.909 6.805 52.275 1.00 90.31 192 LYS A N 1
ATOM 1588 C CA . LYS A 1 192 ? -29.502 7.639 53.417 1.00 90.31 192 LYS A CA 1
ATOM 1589 C C . LYS A 1 192 ? -30.205 8.994 53.454 1.00 90.31 192 LYS A C 1
ATOM 1591 O O . LYS A 1 192 ? -30.488 9.486 54.539 1.00 90.31 192 LYS A O 1
ATOM 1596 N N . SER A 1 193 ? -30.457 9.611 52.299 1.00 87.00 193 SER A N 1
ATOM 1597 C CA . SER A 1 193 ? -31.177 10.889 52.228 1.00 87.00 193 SER A CA 1
ATOM 1598 C C . SER A 1 193 ? -32.675 10.769 52.506 1.00 87.00 193 SER A C 1
ATOM 1600 O O . SER A 1 193 ? -33.278 11.760 52.881 1.00 87.00 193 SER A O 1
ATOM 1602 N N . LEU A 1 194 ? -33.263 9.581 52.337 1.00 82.25 194 LEU A N 1
ATOM 1603 C CA . LEU A 1 194 ? -34.681 9.316 52.610 1.00 82.25 194 LEU A CA 1
ATOM 1604 C C . LEU A 1 194 ? -34.950 8.893 54.064 1.00 82.25 194 LEU A C 1
ATOM 1606 O O . LEU A 1 194 ? -36.097 8.907 54.500 1.00 82.25 194 LEU A O 1
ATOM 1610 N N . GLN A 1 195 ? -33.915 8.466 54.795 1.00 74.56 195 GLN A N 1
ATOM 1611 C CA . GLN A 1 195 ? -33.995 8.071 56.209 1.00 74.56 195 GLN A CA 1
ATOM 1612 C C . GLN A 1 195 ? -33.716 9.226 57.189 1.00 74.56 195 GLN A C 1
ATOM 1614 O O . GLN A 1 195 ? -33.933 9.053 58.389 1.00 74.56 195 GLN A O 1
ATOM 1619 N N . ASN A 1 196 ? -33.248 10.372 56.687 1.00 52.53 196 ASN A N 1
ATOM 1620 C CA . ASN A 1 196 ? -33.122 11.639 57.419 1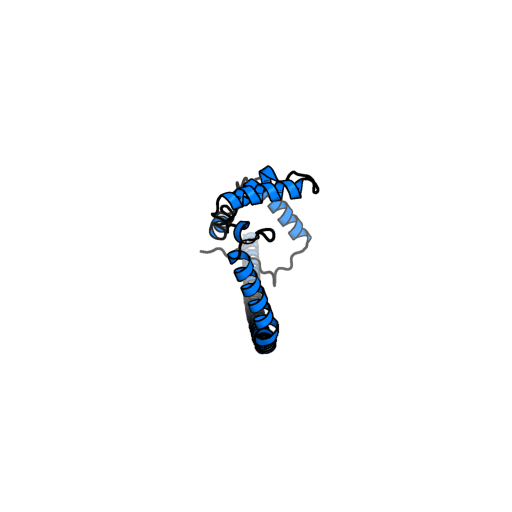.00 52.53 196 ASN A CA 1
ATOM 1621 C C . ASN A 1 196 ? -34.250 12.589 57.017 1.00 52.53 196 ASN A C 1
ATOM 1623 O O . ASN A 1 196 ? -34.646 13.405 57.877 1.00 52.53 196 ASN A O 1
#

Organism: Eremothecium cymbalariae (strain CBS 270.75 / DBVPG 7215 / KCTC 17166 / NRRL Y-17582) (NCBI:txid931890)

pLDDT: mean 80.97, std 13.63, range [35.34, 98.0]

Foldseek 3Di:
DPPDPDDQVLPDDDDVVVVVVVVVVVVVVVVVDPPDDDDVVVCVVCVCVVPDVCVVVVVVCCVFQVPDDPVVNVVSVVVSVVVVCVVDPDDDCVLQDPPDPDPVSVVVVVVVVVVVCCCVVPPCVPVVVVVVVVVVVVVVVVVVVVVVVVVVVVVVVVVVVVVSSVVSVVVVVVVVVVVVVVVVVVVVVVVVVVVD

Secondary structure (DSSP, 8-state):
--------TTT----HHHHHHHHHHHHHHHHH----SS-HHHHHH-GGGG--TTHHHHHHHHHHTTTS-HHHHHHHHHHHHHHHHTTS----GGGG-TT---HHHHHHHHHHHHHHHHIIIIIHHHHHHHHHHHHHHHHHHHHHHHHHHHHHHHHHHHHHHHHHHHHHHHHHHHHHHHHHHHHHHHHHHHHHHH--

InterPro domains:
  IPR008409 Pre-mRNA-splicing factor SPF27 [PF05700] (5-191)